Protein AF-A0A7V7G1F5-F1 (afdb_monomer)

Secondary structure (DSSP, 8-state):
-HHHHHHHHHHHHHHHHHHHHHHHHHHHHHHHHTS-TT----SSHHHHHHHHHHHHHHHHT-HHHHHHHHH-HHHHHHHHHHHHHHHHHHHHHHHHH--S--SS--TTHHHHHHHHHHHHHHHHHHHTHHHHHHT-SS-PPPPEEEEEEETTEEEEEEEESSHHHHHHHHHHHHHTT-EE---EE--------------

Structure (mmCIF, N/CA/C/O backbone):
data_AF-A0A7V7G1F5-F1
#
_entry.id   AF-A0A7V7G1F5-F1
#
loop_
_atom_site.group_PDB
_atom_site.id
_atom_site.type_symbol
_atom_site.label_atom_id
_atom_site.label_alt_id
_atom_site.label_comp_id
_atom_site.label_asym_id
_atom_site.label_entity_id
_atom_site.label_seq_id
_atom_site.pdbx_PDB_ins_code
_atom_site.Cartn_x
_atom_site.Cartn_y
_atom_site.Cartn_z
_atom_site.occupancy
_atom_site.B_iso_or_equiv
_atom_site.auth_seq_id
_atom_site.auth_comp_id
_atom_site.auth_asym_id
_atom_site.auth_atom_id
_atom_site.pdbx_PDB_model_num
ATOM 1 N N . MET A 1 1 ? 7.233 -83.841 -20.878 1.00 45.25 1 MET A N 1
ATOM 2 C CA . MET A 1 1 ? 7.851 -82.884 -21.829 1.00 45.25 1 MET A CA 1
ATOM 3 C C . MET A 1 1 ? 8.323 -81.583 -21.164 1.00 45.25 1 MET A C 1
ATOM 5 O O . MET A 1 1 ? 9.404 -81.124 -21.497 1.00 45.25 1 MET A O 1
ATOM 9 N N . ILE A 1 2 ? 7.609 -81.038 -20.169 1.00 51.75 2 ILE A N 1
ATOM 10 C CA . ILE A 1 2 ? 7.969 -79.776 -19.477 1.00 51.75 2 ILE A CA 1
ATOM 11 C C . ILE A 1 2 ? 9.276 -79.867 -18.654 1.00 51.75 2 ILE A C 1
ATOM 13 O O . ILE A 1 2 ? 10.082 -78.940 -18.662 1.00 51.75 2 ILE A O 1
ATOM 17 N N . ALA A 1 3 ? 9.556 -81.007 -18.013 1.00 48.28 3 ALA A N 1
ATOM 18 C CA . ALA A 1 3 ? 10.754 -81.174 -17.178 1.00 48.28 3 ALA A CA 1
ATOM 19 C C . ALA A 1 3 ? 12.087 -81.180 -17.963 1.00 48.28 3 ALA A C 1
ATOM 21 O O . ALA A 1 3 ? 13.138 -80.869 -17.404 1.00 48.28 3 ALA A O 1
ATOM 22 N N . LEU A 1 4 ? 12.058 -81.506 -19.262 1.00 47.66 4 LEU A N 1
ATOM 23 C CA . LEU A 1 4 ? 13.257 -81.511 -20.109 1.00 47.66 4 LEU A CA 1
ATOM 24 C C . LEU A 1 4 ? 13.629 -80.101 -20.595 1.00 47.66 4 LEU A C 1
ATOM 26 O O . LEU A 1 4 ? 14.815 -79.804 -20.719 1.00 47.66 4 LEU A O 1
ATOM 30 N N . MET A 1 5 ? 12.650 -79.206 -20.788 1.00 49.88 5 MET A N 1
ATOM 31 C CA . MET A 1 5 ? 12.925 -77.820 -21.195 1.00 49.88 5 MET A CA 1
ATOM 32 C C . MET A 1 5 ? 13.540 -76.983 -20.065 1.00 49.88 5 MET A C 1
ATOM 34 O O . MET A 1 5 ? 14.428 -76.173 -20.324 1.00 49.88 5 MET A O 1
ATOM 38 N N . TRP A 1 6 ? 13.165 -77.232 -18.805 1.00 46.44 6 TRP A N 1
ATOM 39 C CA . TRP A 1 6 ? 13.747 -76.519 -17.658 1.00 46.44 6 TRP A CA 1
ATOM 40 C C . TRP A 1 6 ? 15.242 -76.832 -17.477 1.00 46.44 6 TRP A C 1
ATOM 42 O O . TRP A 1 6 ? 16.044 -75.950 -17.175 1.00 46.44 6 TRP A O 1
ATOM 52 N N . LYS A 1 7 ? 15.642 -78.085 -17.727 1.00 51.06 7 LYS A N 1
ATOM 53 C CA . LYS A 1 7 ? 17.035 -78.536 -17.578 1.00 51.06 7 LYS A CA 1
ATOM 54 C C . LYS A 1 7 ? 17.950 -78.041 -18.706 1.00 51.06 7 LYS A C 1
ATOM 56 O O . LYS A 1 7 ? 19.151 -77.903 -18.495 1.00 51.06 7 LYS A O 1
ATOM 61 N N . ALA A 1 8 ? 17.394 -77.755 -19.885 1.00 55.16 8 ALA A N 1
ATOM 62 C CA . ALA A 1 8 ? 18.126 -77.147 -20.996 1.00 55.16 8 ALA A CA 1
ATOM 63 C C . ALA A 1 8 ? 18.287 -75.624 -20.817 1.00 55.16 8 ALA A C 1
ATOM 65 O O . ALA A 1 8 ? 19.370 -75.093 -21.059 1.00 55.16 8 ALA A O 1
ATOM 66 N N . GLY A 1 9 ? 17.250 -74.936 -20.320 1.00 51.28 9 GLY A N 1
ATOM 67 C CA . GLY A 1 9 ? 17.294 -73.494 -20.045 1.00 51.28 9 GLY A CA 1
ATOM 68 C C . GLY A 1 9 ? 18.277 -73.108 -18.935 1.00 51.28 9 GLY A C 1
ATOM 69 O O . GLY A 1 9 ? 19.008 -72.128 -19.075 1.00 51.28 9 GLY A O 1
ATOM 70 N N . SER A 1 10 ? 18.375 -73.909 -17.866 1.00 53.62 10 SER A N 1
ATOM 71 C CA . SER A 1 10 ? 19.326 -73.649 -16.773 1.00 53.62 10 SER A CA 1
ATOM 72 C C . SER A 1 10 ? 20.785 -73.882 -17.175 1.00 53.62 10 SER A C 1
ATOM 74 O O . SER A 1 10 ? 21.666 -73.150 -16.729 1.00 53.62 10 SER A O 1
ATOM 76 N N . LYS A 1 11 ? 21.048 -74.850 -18.064 1.00 54.56 11 LYS A N 1
ATOM 77 C CA . LYS A 1 11 ? 22.396 -75.102 -18.596 1.00 54.56 11 LYS A CA 1
ATOM 78 C C . LYS A 1 11 ? 22.865 -73.974 -19.525 1.00 54.56 11 LYS A C 1
ATOM 80 O O . LYS A 1 11 ? 24.029 -73.598 -19.482 1.00 54.56 11 LYS A O 1
ATOM 85 N N . PHE A 1 12 ? 21.952 -73.382 -20.299 1.00 53.66 12 PHE A N 1
ATOM 86 C CA . PHE A 1 12 ? 22.257 -72.260 -21.196 1.00 53.66 12 PHE A CA 1
ATOM 87 C C . PHE A 1 12 ? 22.551 -70.951 -20.439 1.00 53.66 12 PHE A C 1
ATOM 89 O O . PHE A 1 12 ? 23.479 -70.225 -20.795 1.00 53.66 12 PHE A O 1
ATOM 96 N N . LEU A 1 13 ? 21.807 -70.675 -19.361 1.00 53.06 13 LEU A N 1
ATOM 97 C CA . LEU A 1 13 ? 22.053 -69.534 -18.466 1.00 53.06 13 LEU A CA 1
ATOM 98 C C . LEU A 1 13 ? 23.335 -69.694 -17.632 1.00 53.06 13 LEU A C 1
ATOM 100 O O . LEU A 1 13 ? 23.970 -68.692 -17.321 1.00 53.06 13 LEU A O 1
ATOM 104 N N . GLY A 1 14 ? 23.741 -70.927 -17.311 1.00 54.16 14 GLY A N 1
ATOM 105 C CA . GLY A 1 14 ? 25.010 -71.207 -16.632 1.00 54.16 14 GLY A CA 1
ATOM 106 C C . GLY A 1 14 ? 26.239 -70.944 -17.510 1.00 54.16 14 GLY A C 1
ATOM 107 O O . GLY A 1 14 ? 27.162 -70.269 -17.066 1.00 54.16 14 GLY A O 1
ATOM 108 N N . ASP A 1 15 ? 26.228 -71.412 -18.765 1.00 58.06 15 ASP A N 1
ATOM 109 C CA . ASP A 1 15 ? 27.390 -71.290 -19.666 1.00 58.06 15 ASP A CA 1
ATOM 110 C C . ASP A 1 15 ? 27.503 -69.916 -20.351 1.00 58.06 15 ASP A C 1
ATOM 112 O O . ASP A 1 15 ? 28.608 -69.464 -20.647 1.00 58.06 15 ASP A O 1
ATOM 116 N N . LYS A 1 16 ? 26.380 -69.234 -20.630 1.00 54.97 16 LYS A N 1
ATOM 117 C CA . LYS A 1 16 ? 26.365 -67.949 -21.368 1.00 54.97 16 LYS A CA 1
ATOM 118 C C . LYS A 1 16 ? 25.866 -66.753 -20.555 1.00 54.97 16 LYS A C 1
ATOM 120 O O . LYS A 1 16 ? 25.855 -65.631 -21.065 1.00 54.97 16 LYS A O 1
ATOM 125 N N . GLY A 1 17 ? 25.489 -66.966 -19.294 1.00 57.16 17 GLY A N 1
ATOM 126 C CA . GLY A 1 17 ? 25.025 -65.922 -18.374 1.00 57.16 17 GLY A CA 1
ATOM 127 C C . GLY A 1 17 ? 25.981 -64.732 -18.235 1.00 57.16 17 GLY A C 1
ATOM 128 O O . GLY A 1 17 ? 25.521 -63.596 -18.372 1.00 57.16 17 GLY A O 1
ATOM 129 N N . PRO A 1 18 ? 27.303 -64.943 -18.065 1.00 62.25 18 PRO A N 1
ATOM 130 C CA . PRO A 1 18 ? 28.257 -63.839 -17.971 1.00 62.25 18 PRO A CA 1
ATOM 131 C C . PRO A 1 18 ? 28.289 -62.982 -19.242 1.00 62.25 18 PRO A C 1
ATOM 133 O O . PRO A 1 18 ? 28.324 -61.758 -19.166 1.00 62.25 18 PRO A O 1
ATOM 136 N N . SER A 1 19 ? 28.206 -63.603 -20.422 1.00 63.88 19 SER A N 1
ATOM 137 C CA . SER A 1 19 ? 28.229 -62.903 -21.712 1.00 63.88 19 SER A CA 1
ATOM 138 C C . SER A 1 19 ? 26.990 -62.028 -21.917 1.00 63.88 19 SER A C 1
ATOM 140 O O . SER A 1 19 ? 27.100 -60.906 -22.403 1.00 63.88 19 SER A O 1
ATOM 142 N N . ILE A 1 20 ? 25.815 -62.525 -21.516 1.00 63.03 20 ILE A N 1
ATOM 143 C CA . ILE A 1 20 ? 24.542 -61.795 -21.610 1.00 63.03 20 ILE A CA 1
ATOM 144 C C . ILE A 1 20 ? 24.526 -60.616 -20.627 1.00 63.03 20 ILE A C 1
ATOM 146 O O . ILE A 1 20 ? 24.099 -59.520 -20.990 1.00 63.03 20 ILE A O 1
ATOM 150 N N . ALA A 1 21 ? 25.048 -60.809 -19.412 1.00 63.62 21 ALA A N 1
ATOM 151 C CA . ALA A 1 21 ? 25.172 -59.742 -18.423 1.00 63.62 21 ALA A CA 1
ATOM 152 C C . ALA A 1 21 ? 26.118 -58.627 -18.898 1.00 63.62 21 ALA A C 1
ATOM 154 O O . ALA A 1 21 ? 25.774 -57.452 -18.787 1.00 63.62 21 ALA A O 1
ATOM 155 N N . ILE A 1 22 ? 27.265 -58.981 -19.493 1.00 66.12 22 ILE A N 1
ATOM 156 C CA . ILE A 1 22 ? 28.222 -58.010 -20.048 1.00 66.12 22 ILE A CA 1
ATOM 157 C C . ILE A 1 22 ? 27.593 -57.219 -21.201 1.00 66.12 22 ILE A C 1
ATOM 159 O O . ILE A 1 22 ? 27.732 -56.000 -21.244 1.00 66.12 22 ILE A O 1
ATOM 163 N N . MET A 1 23 ? 26.862 -57.878 -22.107 1.00 62.09 23 MET A N 1
ATOM 164 C CA . MET A 1 23 ? 26.191 -57.188 -23.214 1.00 62.09 23 MET A CA 1
ATOM 165 C C . MET A 1 23 ? 25.144 -56.188 -22.702 1.00 62.09 23 MET A C 1
ATOM 167 O O . MET A 1 23 ? 25.131 -55.041 -23.141 1.00 62.09 23 MET A O 1
ATOM 171 N N . MET A 1 24 ? 24.317 -56.589 -21.730 1.00 61.81 24 MET A N 1
ATOM 172 C CA . MET A 1 24 ? 23.317 -55.710 -21.107 1.00 61.81 24 MET A CA 1
ATOM 173 C C . MET A 1 24 ? 23.965 -54.515 -20.402 1.00 61.81 24 MET A C 1
ATOM 175 O O . MET A 1 24 ? 23.478 -53.394 -20.530 1.00 61.81 24 MET A O 1
ATOM 179 N N . PHE A 1 25 ? 25.087 -54.730 -19.709 1.00 61.62 25 PHE A N 1
ATOM 180 C CA . PHE A 1 25 ? 25.821 -53.654 -19.046 1.00 61.62 25 PHE A CA 1
ATOM 181 C C . PHE A 1 25 ? 26.405 -52.661 -20.057 1.00 61.62 25 PHE A C 1
ATOM 183 O O . PHE A 1 25 ? 26.259 -51.455 -19.876 1.00 61.62 25 PHE A O 1
ATOM 190 N N . LEU A 1 26 ? 26.990 -53.153 -21.156 1.00 65.19 26 LEU A N 1
ATOM 191 C CA . LEU A 1 26 ? 27.557 -52.307 -22.210 1.00 65.19 26 LEU A CA 1
ATOM 192 C C . LEU A 1 26 ? 26.492 -51.450 -22.907 1.00 65.19 26 LEU A C 1
ATOM 194 O O . LEU A 1 26 ? 26.726 -50.258 -23.109 1.00 65.19 26 LEU A O 1
ATOM 198 N N . PHE A 1 27 ? 25.310 -52.009 -23.192 1.00 61.91 27 PHE A N 1
ATOM 199 C CA . PHE A 1 27 ? 24.171 -51.254 -23.734 1.00 61.91 27 PHE A CA 1
ATOM 200 C C . PHE A 1 27 ? 23.667 -50.175 -22.766 1.00 61.91 27 PHE A C 1
ATOM 202 O O . PHE A 1 27 ? 23.336 -49.064 -23.185 1.00 61.91 27 PHE A O 1
ATOM 209 N N . PHE A 1 28 ? 23.644 -50.468 -21.463 1.00 60.62 28 PHE A N 1
ATOM 210 C CA . PHE A 1 28 ? 23.256 -49.485 -20.452 1.00 60.62 28 PHE A CA 1
ATOM 211 C C . PHE A 1 28 ? 24.286 -48.354 -20.347 1.00 60.62 28 PHE A C 1
ATOM 213 O O . PHE A 1 28 ? 23.925 -47.179 -20.335 1.00 60.62 28 PHE A O 1
ATOM 220 N N . THR A 1 29 ? 25.582 -48.684 -20.359 1.00 60.81 29 THR A N 1
ATOM 221 C CA . THR A 1 29 ? 26.651 -47.677 -20.328 1.00 60.81 29 THR A CA 1
ATOM 222 C C . THR A 1 29 ? 26.733 -46.859 -21.615 1.00 60.81 29 THR A C 1
ATOM 224 O O . THR A 1 29 ? 27.014 -45.665 -21.545 1.00 60.81 29 THR A O 1
ATOM 227 N N . SER A 1 30 ? 26.416 -47.438 -22.782 1.00 60.25 30 SER A N 1
ATOM 228 C CA . SER A 1 30 ? 26.334 -46.671 -24.030 1.00 60.25 30 SER A CA 1
ATOM 229 C C . SER A 1 30 ? 25.144 -45.713 -24.030 1.00 60.25 30 SER A C 1
ATOM 231 O O . SER A 1 30 ? 25.264 -44.617 -24.561 1.00 60.25 30 SER A O 1
ATOM 233 N N . GLY A 1 31 ? 24.022 -46.083 -23.400 1.00 59.22 31 GLY A N 1
ATOM 234 C CA . GLY A 1 31 ? 22.858 -45.204 -23.241 1.00 59.22 31 GLY A CA 1
ATOM 235 C C . GLY A 1 31 ? 23.113 -44.006 -22.321 1.00 59.22 31 GLY A C 1
ATOM 236 O O . GLY A 1 31 ? 22.571 -42.932 -22.556 1.00 59.22 31 GLY A O 1
ATOM 237 N N . ILE A 1 32 ? 23.979 -44.162 -21.314 1.00 61.25 32 ILE A N 1
ATOM 238 C CA . ILE A 1 32 ? 24.401 -43.062 -20.431 1.00 61.25 32 ILE A CA 1
ATOM 239 C C . ILE A 1 32 ? 25.428 -42.158 -21.135 1.00 61.25 32 ILE A C 1
ATOM 241 O O . ILE A 1 32 ? 25.364 -40.942 -20.996 1.00 61.25 32 ILE A O 1
ATOM 245 N N . LEU A 1 33 ? 26.334 -42.725 -21.941 1.00 56.50 33 LEU A N 1
ATOM 246 C CA . LEU A 1 33 ? 27.330 -41.959 -22.710 1.00 56.50 33 LEU A CA 1
ATOM 247 C C . LEU A 1 33 ? 26.742 -41.218 -23.924 1.00 56.50 33 LEU A C 1
ATOM 249 O O . LEU A 1 33 ? 27.291 -40.198 -24.328 1.00 56.50 33 LEU A O 1
ATOM 253 N N . PHE A 1 34 ? 25.635 -41.710 -24.489 1.00 52.88 34 PHE A N 1
ATOM 254 C CA . PHE A 1 34 ? 24.859 -41.043 -25.545 1.00 52.88 34 PHE A CA 1
ATOM 255 C C . PHE A 1 34 ? 23.610 -40.323 -25.016 1.00 52.88 34 PHE A C 1
ATOM 257 O O . PHE A 1 34 ? 22.737 -39.940 -25.800 1.00 52.88 34 PHE A O 1
ATOM 264 N N . TRP A 1 35 ? 23.515 -40.089 -23.701 1.00 47.00 35 TRP A N 1
ATOM 265 C CA . TRP A 1 35 ? 22.578 -39.091 -23.198 1.00 47.00 35 TRP A CA 1
ATOM 266 C C . TRP A 1 35 ? 23.006 -37.738 -23.775 1.00 47.00 35 TRP A C 1
ATOM 268 O O . TRP A 1 35 ? 24.196 -37.416 -23.710 1.00 47.00 35 TRP A O 1
ATOM 278 N N . PRO A 1 36 ? 22.107 -36.939 -24.374 1.00 53.53 36 PRO A N 1
ATOM 279 C CA . PRO A 1 36 ? 22.493 -35.676 -24.974 1.00 53.53 36 PRO A CA 1
ATOM 280 C C . PRO A 1 36 ? 22.849 -34.696 -23.854 1.00 53.53 36 PRO A C 1
ATOM 282 O O . PRO A 1 36 ? 22.027 -33.906 -23.395 1.00 53.53 36 PRO A O 1
ATOM 285 N N . HIS A 1 37 ? 24.099 -34.726 -23.409 1.00 52.06 37 HIS A N 1
ATOM 286 C CA . HIS A 1 37 ? 24.736 -33.631 -22.697 1.00 52.06 37 HIS A CA 1
ATOM 287 C C . HIS A 1 37 ? 24.967 -32.500 -23.706 1.00 52.06 37 HIS A C 1
ATOM 289 O O . HIS A 1 37 ? 26.087 -32.279 -24.153 1.00 52.06 37 HIS A O 1
ATOM 295 N N . GLY A 1 38 ? 23.896 -31.846 -24.165 1.00 47.78 38 GLY A N 1
ATOM 296 C CA . GLY A 1 38 ? 24.058 -30.851 -25.226 1.00 47.78 38 GLY A CA 1
ATOM 297 C C . GLY A 1 38 ? 22.820 -30.318 -25.935 1.00 47.78 38 GLY A C 1
ATOM 298 O O . GLY A 1 38 ? 22.981 -29.739 -27.001 1.00 47.78 38 GLY A O 1
ATOM 299 N N . LEU A 1 39 ? 21.608 -30.447 -25.390 1.00 44.50 39 LEU A N 1
ATOM 300 C CA . LEU A 1 39 ? 20.557 -29.477 -25.718 1.00 44.50 39 LEU A CA 1
ATOM 301 C C . LEU A 1 39 ? 20.578 -28.419 -24.623 1.00 44.50 39 LEU A C 1
ATOM 303 O O . LEU A 1 39 ? 20.019 -28.592 -23.544 1.00 44.50 39 LEU A O 1
ATOM 307 N N . SER A 1 40 ? 21.308 -27.341 -24.892 1.00 43.88 40 SER A N 1
ATOM 308 C CA . SER A 1 40 ? 21.311 -26.123 -24.095 1.00 43.88 40 SER A CA 1
ATOM 309 C C . SER A 1 40 ? 19.906 -25.515 -24.092 1.00 43.88 40 SER A C 1
ATOM 311 O O . SER A 1 40 ? 19.576 -24.676 -24.929 1.00 43.88 40 SER A O 1
ATOM 313 N N . VAL A 1 41 ? 19.069 -25.928 -23.143 1.00 45.53 41 VAL A N 1
ATOM 314 C CA . VAL A 1 41 ? 17.802 -25.262 -22.815 1.00 45.53 41 VAL A CA 1
ATOM 315 C C . VAL A 1 41 ? 18.124 -24.003 -22.000 1.00 45.53 41 VAL A C 1
ATOM 317 O O . VAL A 1 41 ? 17.785 -23.898 -20.831 1.00 45.53 41 VAL A O 1
ATOM 320 N N . ASN A 1 42 ? 18.850 -23.054 -22.594 1.00 44.09 42 ASN A N 1
ATOM 321 C CA . ASN A 1 42 ? 19.336 -21.853 -21.901 1.00 44.09 42 ASN A CA 1
ATOM 322 C C . ASN A 1 42 ? 18.617 -20.562 -22.326 1.00 44.09 42 ASN A C 1
ATOM 324 O O . ASN A 1 42 ? 19.162 -19.483 -22.129 1.00 44.09 42 ASN A O 1
ATOM 328 N N . MET A 1 43 ? 17.403 -20.634 -22.889 1.00 44.72 43 MET A N 1
ATOM 329 C CA . MET A 1 43 ? 16.621 -19.416 -23.184 1.00 44.72 43 MET A CA 1
ATOM 330 C C . MET A 1 43 ? 15.138 -19.445 -22.774 1.00 44.72 43 MET A C 1
ATOM 332 O O . MET A 1 43 ? 14.514 -18.395 -22.793 1.00 44.72 43 MET A O 1
ATOM 336 N N . ALA A 1 44 ? 14.567 -20.578 -22.341 1.00 50.41 44 ALA A N 1
ATOM 337 C CA . ALA A 1 44 ? 13.138 -20.648 -21.976 1.00 50.41 44 ALA A CA 1
ATOM 338 C C . ALA A 1 44 ? 12.861 -20.666 -20.457 1.00 50.41 44 ALA A C 1
ATOM 340 O O . ALA A 1 44 ? 11.806 -20.224 -20.016 1.00 50.41 44 ALA A O 1
ATOM 341 N N . VAL A 1 45 ? 13.817 -21.127 -19.639 1.00 49.62 45 VAL A N 1
ATOM 342 C CA . VAL A 1 45 ? 13.590 -21.380 -18.201 1.00 49.62 45 VAL A CA 1
ATOM 343 C C . VAL A 1 45 ? 13.400 -20.088 -17.389 1.00 49.62 45 VAL A C 1
ATOM 345 O O . VAL A 1 45 ? 12.659 -20.083 -16.412 1.00 49.62 45 VAL A O 1
ATOM 348 N N . GLY A 1 46 ? 14.006 -18.971 -17.807 1.00 52.12 46 GLY A N 1
ATOM 349 C CA . GLY A 1 46 ? 13.805 -17.670 -17.152 1.00 52.12 46 GLY A CA 1
ATOM 350 C C . GLY A 1 46 ? 12.492 -16.989 -17.548 1.00 52.12 46 GLY A C 1
ATOM 351 O O . GLY A 1 46 ? 11.772 -16.478 -16.695 1.00 52.12 46 GLY A O 1
ATOM 352 N N . GLN A 1 47 ? 12.144 -17.041 -18.836 1.00 56.34 47 GLN A N 1
ATOM 353 C CA . GLN A 1 47 ? 10.997 -16.320 -19.386 1.00 56.34 47 GLN A CA 1
ATOM 354 C C . GLN A 1 47 ? 9.658 -16.948 -18.967 1.00 56.34 47 GLN A C 1
ATOM 356 O O . GLN A 1 47 ? 8.704 -16.230 -18.671 1.00 56.34 47 GLN A O 1
ATOM 361 N N . GLU A 1 48 ? 9.594 -18.280 -18.852 1.00 60.94 48 GLU A N 1
ATOM 362 C CA . GLU A 1 48 ? 8.424 -18.964 -18.284 1.00 60.94 48 GLU A CA 1
ATOM 363 C C . GLU A 1 48 ? 8.237 -18.625 -16.799 1.00 60.94 48 GLU A C 1
ATOM 365 O O . GLU A 1 48 ? 7.120 -18.374 -16.350 1.00 60.94 48 GLU A O 1
ATOM 370 N N . GLN A 1 49 ? 9.325 -18.558 -16.028 1.00 68.44 49 GLN A N 1
ATOM 371 C CA . GLN A 1 49 ? 9.258 -18.278 -14.596 1.00 68.44 49 GLN A CA 1
ATOM 372 C C . GLN A 1 49 ? 8.850 -16.825 -14.300 1.00 68.44 49 GLN A C 1
ATOM 374 O O . GLN A 1 49 ? 8.090 -16.580 -13.358 1.00 68.44 49 GLN A O 1
ATOM 379 N N . GLU A 1 50 ? 9.292 -15.868 -15.117 1.00 68.06 50 GLU A N 1
ATOM 380 C CA . GLU A 1 50 ? 8.850 -14.471 -15.045 1.00 68.06 50 GLU A CA 1
ATOM 381 C C . GLU A 1 50 ? 7.379 -14.305 -15.443 1.00 68.06 50 GLU A C 1
ATOM 383 O O . GLU A 1 50 ? 6.640 -13.620 -14.733 1.00 68.06 50 GLU A O 1
ATOM 388 N N . ALA A 1 51 ? 6.917 -14.990 -16.495 1.00 72.50 51 ALA A N 1
ATOM 389 C CA . ALA A 1 51 ? 5.509 -14.974 -16.901 1.00 72.50 51 ALA A CA 1
ATOM 390 C C . ALA A 1 51 ? 4.590 -15.569 -15.818 1.00 72.50 51 ALA A C 1
ATOM 392 O O . ALA A 1 51 ? 3.562 -14.983 -15.478 1.00 72.50 51 ALA A O 1
ATOM 393 N N . ILE A 1 52 ? 4.992 -16.688 -15.203 1.00 80.25 52 ILE A N 1
ATOM 394 C CA . ILE A 1 52 ? 4.262 -17.298 -14.079 1.00 80.25 52 ILE A CA 1
ATOM 395 C C . ILE A 1 52 ? 4.215 -16.344 -12.877 1.00 80.25 52 ILE A C 1
ATOM 397 O O . ILE A 1 52 ? 3.184 -16.229 -12.207 1.00 80.25 52 ILE A O 1
ATOM 401 N N . ARG A 1 53 ? 5.320 -15.647 -12.584 1.00 79.44 53 ARG A N 1
ATOM 402 C CA . ARG A 1 53 ? 5.383 -14.678 -11.482 1.00 79.44 53 ARG A CA 1
ATOM 403 C C . ARG A 1 53 ? 4.490 -13.466 -11.741 1.00 79.44 53 ARG A C 1
ATOM 405 O O . ARG A 1 53 ? 3.778 -13.055 -10.825 1.00 79.44 53 ARG A O 1
ATOM 412 N N . TYR A 1 54 ? 4.500 -12.941 -12.963 1.00 82.94 54 TYR A N 1
ATOM 413 C CA . TYR A 1 54 ? 3.637 -11.841 -13.384 1.00 82.94 54 TYR A CA 1
ATOM 414 C C . TYR A 1 54 ? 2.160 -12.209 -13.234 1.00 82.94 54 TYR A C 1
ATOM 416 O O . TYR A 1 54 ? 1.432 -11.516 -12.529 1.00 82.94 54 TYR A O 1
ATOM 424 N N . GLU A 1 55 ? 1.734 -13.347 -13.790 1.00 85.38 55 GLU A N 1
ATOM 425 C CA . GLU A 1 55 ? 0.338 -13.796 -13.702 1.00 85.38 55 GLU A CA 1
ATOM 426 C C . GLU A 1 55 ? -0.111 -14.024 -12.254 1.00 85.38 55 GLU A C 1
ATOM 428 O O . GLU A 1 55 ? -1.223 -13.666 -11.865 1.00 85.38 55 GLU A O 1
ATOM 433 N N . LYS A 1 56 ? 0.777 -14.543 -11.399 1.00 88.88 56 LYS A N 1
ATOM 434 C CA . LYS A 1 56 ? 0.484 -14.691 -9.969 1.00 88.88 56 LYS A CA 1
ATOM 435 C C . LYS A 1 56 ? 0.241 -13.344 -9.283 1.00 88.88 56 LYS A C 1
ATOM 437 O O . LYS A 1 56 ? -0.669 -13.248 -8.457 1.00 88.88 56 LYS A O 1
ATOM 442 N N . ILE A 1 57 ? 1.060 -12.333 -9.571 1.00 85.88 57 ILE A N 1
ATOM 443 C CA . ILE A 1 57 ? 0.929 -10.990 -8.984 1.00 85.88 57 ILE A CA 1
ATOM 444 C C . ILE A 1 57 ? -0.320 -10.305 -9.529 1.00 85.88 57 ILE A C 1
ATOM 446 O O . ILE A 1 57 ? -1.114 -9.803 -8.736 1.00 85.88 57 ILE A O 1
ATOM 450 N N . ARG A 1 58 ? -0.547 -10.395 -10.842 1.00 88.25 58 ARG A N 1
ATOM 451 C CA . ARG A 1 58 ? -1.744 -9.894 -11.520 1.00 88.25 58 ARG A CA 1
ATOM 452 C C . ARG A 1 58 ? -3.022 -10.427 -10.885 1.00 88.25 58 ARG A C 1
ATOM 454 O O . ARG A 1 58 ? -3.915 -9.658 -10.549 1.00 88.25 58 ARG A O 1
ATOM 461 N N . ALA A 1 59 ? -3.086 -11.738 -10.662 1.00 86.81 59 ALA A N 1
ATOM 462 C CA . ALA A 1 59 ? -4.233 -12.375 -10.024 1.00 86.81 59 ALA A CA 1
ATOM 463 C C . ALA A 1 59 ? -4.360 -12.049 -8.524 1.00 86.81 59 ALA A C 1
ATOM 465 O O . ALA A 1 59 ? -5.461 -12.100 -7.979 1.00 86.81 59 ALA A O 1
ATOM 466 N N . SER A 1 60 ? -3.251 -11.755 -7.837 1.00 86.06 60 SER A N 1
ATOM 467 C CA . SER A 1 60 ? -3.246 -11.527 -6.384 1.00 86.06 60 SER A CA 1
ATOM 468 C C . SER A 1 60 ? -3.515 -10.079 -5.980 1.00 86.06 60 SER A C 1
ATOM 470 O O . SER A 1 60 ? -4.042 -9.869 -4.888 1.00 86.06 60 SER A O 1
ATOM 472 N N . TYR A 1 61 ? -3.122 -9.109 -6.810 1.00 89.19 61 TYR A N 1
ATOM 473 C CA . TYR A 1 61 ? -3.157 -7.684 -6.479 1.00 89.19 61 TYR A CA 1
ATOM 474 C C . TYR A 1 61 ? -3.846 -6.860 -7.574 1.00 89.19 61 TYR A C 1
ATOM 476 O O . TYR A 1 61 ? -4.961 -6.389 -7.348 1.00 89.19 61 TYR A O 1
ATOM 484 N N . SER A 1 62 ? -3.198 -6.696 -8.731 1.00 90.38 62 SER A N 1
ATOM 485 C CA . SER A 1 62 ? -3.687 -5.941 -9.895 1.00 90.38 62 SER A CA 1
ATOM 486 C C . SER A 1 62 ? -2.737 -6.130 -11.088 1.00 90.38 62 SER A C 1
ATOM 488 O O . SER A 1 62 ? -1.586 -6.547 -10.928 1.00 90.38 62 SER A O 1
ATOM 490 N N . GLU A 1 63 ? -3.215 -5.811 -12.293 1.00 91.38 63 GLU A N 1
ATOM 491 C CA . GLU A 1 63 ? -2.386 -5.771 -13.507 1.00 91.38 63 GLU A CA 1
ATOM 492 C C . GLU A 1 63 ? -1.285 -4.710 -13.409 1.00 91.38 63 GLU A C 1
ATOM 494 O O . GLU A 1 63 ? -0.133 -4.987 -13.747 1.00 91.38 63 GLU A O 1
ATOM 499 N N . ASP A 1 64 ? -1.604 -3.552 -12.836 1.00 91.38 64 ASP A N 1
ATOM 500 C CA . ASP A 1 64 ? -0.673 -2.435 -12.704 1.00 91.38 64 ASP A CA 1
ATOM 501 C C . ASP A 1 64 ? 0.420 -2.699 -11.657 1.00 91.38 64 ASP A C 1
ATOM 503 O O . ASP A 1 64 ? 1.589 -2.385 -11.882 1.00 91.38 64 ASP A O 1
ATOM 507 N N . ALA A 1 65 ? 0.110 -3.392 -10.554 1.00 89.25 65 ALA A N 1
ATOM 508 C CA . ALA A 1 65 ? 1.131 -3.862 -9.616 1.00 89.25 65 ALA A CA 1
ATOM 509 C C . ALA A 1 65 ? 2.065 -4.901 -10.261 1.00 89.25 65 ALA A C 1
ATOM 511 O O . ALA A 1 65 ? 3.260 -4.954 -9.955 1.00 89.25 65 ALA A O 1
ATOM 512 N N . ALA A 1 66 ? 1.541 -5.727 -11.172 1.00 89.75 66 ALA A N 1
ATOM 513 C CA . ALA A 1 66 ? 2.353 -6.664 -11.938 1.00 89.75 66 ALA A CA 1
ATOM 514 C C . ALA A 1 66 ? 3.246 -5.933 -12.958 1.00 89.75 66 ALA A C 1
ATOM 516 O O . ALA A 1 66 ? 4.409 -6.305 -13.123 1.00 89.75 66 ALA A O 1
ATOM 517 N N . ALA A 1 67 ? 2.746 -4.862 -13.583 1.00 89.19 67 ALA A N 1
ATOM 518 C CA . ALA A 1 67 ? 3.544 -3.975 -14.429 1.00 89.19 67 ALA A CA 1
ATOM 519 C C . ALA A 1 67 ? 4.648 -3.273 -13.620 1.00 89.19 67 ALA A C 1
ATOM 521 O O . ALA A 1 67 ? 5.812 -3.299 -14.018 1.00 89.19 67 ALA A O 1
ATOM 522 N N . LEU A 1 68 ? 4.331 -2.759 -12.426 1.00 89.62 68 LEU A N 1
ATOM 523 C CA . LEU A 1 68 ? 5.315 -2.179 -11.511 1.00 89.62 68 LEU A CA 1
ATOM 524 C C . LEU A 1 68 ? 6.417 -3.180 -11.150 1.00 89.62 68 LEU A C 1
ATOM 526 O O . LEU A 1 68 ? 7.585 -2.806 -11.122 1.00 89.62 68 LEU A O 1
ATOM 530 N N . MET A 1 69 ? 6.084 -4.453 -10.920 1.00 90.44 69 MET A N 1
ATOM 531 C CA . MET A 1 69 ? 7.085 -5.492 -10.657 1.00 90.44 69 MET A CA 1
ATOM 532 C C . MET A 1 69 ? 8.075 -5.663 -11.820 1.00 90.44 69 MET A C 1
ATOM 534 O O . MET A 1 69 ? 9.255 -5.919 -11.575 1.00 90.44 69 MET A O 1
ATOM 538 N N . GLN A 1 70 ? 7.615 -5.518 -13.066 1.00 86.44 70 GLN A N 1
ATOM 539 C CA . GLN A 1 70 ? 8.475 -5.586 -14.251 1.00 86.44 70 GLN A CA 1
ATOM 540 C C . GLN A 1 70 ? 9.322 -4.320 -14.420 1.00 86.44 70 GLN A C 1
ATOM 542 O O . GLN A 1 70 ? 10.512 -4.418 -14.710 1.00 86.44 70 GLN A O 1
ATOM 547 N N . THR A 1 71 ? 8.733 -3.138 -14.220 1.00 86.06 71 THR A N 1
ATOM 548 C CA . THR A 1 71 ? 9.423 -1.851 -14.396 1.00 86.06 71 THR A CA 1
ATOM 549 C C . THR A 1 71 ? 10.406 -1.558 -13.262 1.00 86.06 71 THR A C 1
ATOM 551 O O . THR A 1 71 ? 11.516 -1.091 -13.504 1.00 86.06 71 THR A O 1
ATOM 554 N N . ASN A 1 72 ? 10.006 -1.816 -12.016 1.00 86.44 72 ASN A N 1
ATOM 555 C CA . ASN A 1 72 ? 10.791 -1.572 -10.812 1.00 86.44 72 ASN A CA 1
ATOM 556 C C . ASN A 1 72 ? 10.427 -2.585 -9.709 1.00 86.44 72 ASN A C 1
ATOM 558 O O . ASN A 1 72 ? 9.647 -2.312 -8.791 1.00 86.44 72 ASN A O 1
ATOM 562 N N . GLY A 1 73 ? 11.031 -3.774 -9.790 1.00 86.12 73 GLY A N 1
ATOM 563 C CA . GLY A 1 73 ? 10.796 -4.864 -8.838 1.00 86.12 73 GLY A CA 1
ATOM 564 C C . GLY A 1 73 ? 11.165 -4.534 -7.386 1.00 86.12 73 GLY A C 1
ATOM 565 O O . GLY A 1 73 ? 10.585 -5.112 -6.463 1.00 86.12 73 GLY A O 1
ATOM 566 N N . GLU A 1 74 ? 12.090 -3.597 -7.164 1.00 87.50 74 GLU A N 1
ATOM 567 C CA . GLU A 1 74 ? 12.424 -3.117 -5.822 1.00 87.50 74 GLU A CA 1
ATOM 568 C C . GLU A 1 74 ? 11.280 -2.283 -5.243 1.00 87.50 74 GLU A C 1
ATOM 570 O O . GLU A 1 74 ? 10.804 -2.587 -4.149 1.00 87.50 74 GLU A O 1
ATOM 575 N N . LEU A 1 75 ? 10.781 -1.295 -5.994 1.00 89.56 75 LEU A N 1
ATOM 576 C CA . LEU A 1 75 ? 9.649 -0.476 -5.560 1.00 89.56 75 LEU A CA 1
ATOM 577 C C . LEU A 1 75 ? 8.396 -1.327 -5.339 1.00 89.56 75 LEU A C 1
ATOM 579 O O . LEU A 1 75 ? 7.703 -1.143 -4.338 1.00 89.56 75 LEU A O 1
ATOM 583 N N . PHE A 1 76 ? 8.144 -2.308 -6.211 1.00 92.12 76 PHE A N 1
ATOM 584 C CA . PHE A 1 76 ? 7.085 -3.297 -6.004 1.00 92.12 76 PHE A CA 1
ATOM 585 C C . PHE A 1 76 ? 7.250 -4.038 -4.671 1.00 92.12 76 PHE A C 1
ATOM 587 O O . PHE A 1 76 ? 6.302 -4.130 -3.896 1.00 92.12 76 PHE A O 1
ATOM 594 N N . THR A 1 77 ? 8.455 -4.541 -4.385 1.00 90.75 77 THR A N 1
ATOM 595 C CA . THR A 1 77 ? 8.727 -5.293 -3.150 1.00 90.75 77 THR A CA 1
ATOM 596 C C . THR A 1 77 ? 8.497 -4.428 -1.914 1.00 90.75 77 THR A C 1
ATOM 598 O O . THR A 1 77 ? 7.871 -4.890 -0.963 1.00 90.75 77 THR A O 1
ATOM 601 N N . LYS A 1 78 ? 8.942 -3.165 -1.938 1.00 90.56 78 LYS A N 1
ATOM 602 C CA . LYS A 1 78 ? 8.695 -2.207 -0.851 1.00 90.56 78 LYS A CA 1
ATOM 603 C C . LYS A 1 78 ? 7.186 -1.938 -0.688 1.00 90.56 78 LYS A C 1
ATOM 605 O O . LYS A 1 78 ? 6.682 -1.950 0.430 1.00 90.56 78 LYS A O 1
ATOM 610 N N . SER A 1 79 ? 6.451 -1.820 -1.798 1.00 94.25 79 SER A N 1
ATOM 611 C CA . SER A 1 79 ? 4.998 -1.560 -1.825 1.00 94.25 79 SER A CA 1
ATOM 612 C C . SER A 1 79 ? 4.133 -2.726 -1.327 1.00 94.25 79 SER A C 1
ATOM 614 O O . SER A 1 79 ? 2.928 -2.553 -1.121 1.00 94.25 79 SER A O 1
ATOM 616 N N . LEU A 1 80 ? 4.710 -3.913 -1.091 1.00 94.94 80 LEU A N 1
ATOM 617 C CA . LEU A 1 80 ? 3.974 -5.059 -0.545 1.00 94.94 80 LEU A CA 1
ATOM 618 C C . LEU A 1 80 ? 3.347 -4.755 0.817 1.00 94.94 80 LEU A C 1
ATOM 620 O O . LEU A 1 80 ? 2.278 -5.283 1.105 1.00 94.94 80 LEU A O 1
ATOM 624 N N . SER A 1 81 ? 3.937 -3.863 1.619 1.00 94.19 81 SER A N 1
ATOM 625 C CA . SER A 1 81 ? 3.345 -3.459 2.901 1.00 94.19 81 SER A CA 1
ATOM 626 C C . SER A 1 81 ? 1.930 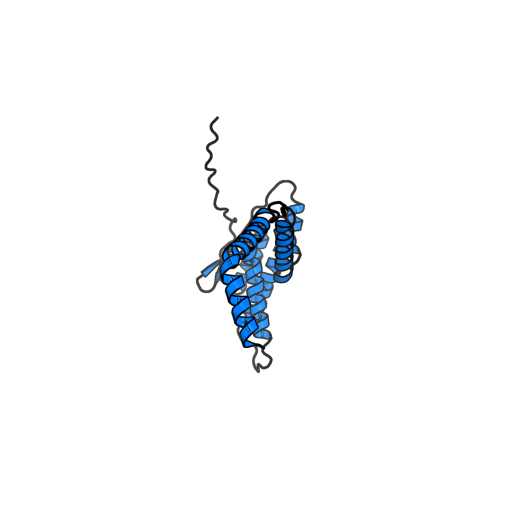-2.880 2.735 1.00 94.19 81 SER A C 1
ATOM 628 O O . SER A 1 81 ? 1.045 -3.160 3.544 1.00 94.19 81 SER A O 1
ATOM 630 N N . ILE A 1 82 ? 1.677 -2.143 1.650 1.00 96.69 82 ILE A N 1
ATOM 631 C CA . ILE A 1 82 ? 0.368 -1.574 1.312 1.00 96.69 82 ILE A CA 1
ATOM 632 C C . ILE A 1 82 ? -0.536 -2.661 0.721 1.00 96.69 82 ILE A C 1
ATOM 634 O O . ILE A 1 82 ? -1.670 -2.862 1.170 1.00 96.69 82 ILE A O 1
ATOM 638 N N . LEU A 1 83 ? -0.023 -3.389 -0.273 1.00 96.56 83 LEU A N 1
ATOM 639 C CA . LEU A 1 83 ? -0.786 -4.377 -1.038 1.00 96.56 83 LEU A CA 1
ATOM 640 C C . LEU A 1 83 ? -1.247 -5.568 -0.178 1.00 96.56 83 LEU A C 1
ATOM 642 O O . LEU A 1 83 ? -2.386 -6.031 -0.305 1.00 96.56 83 LEU A O 1
ATOM 646 N N . ASP A 1 84 ? -0.400 -6.043 0.735 1.00 95.19 84 ASP A N 1
ATOM 647 C CA . ASP A 1 84 ? -0.728 -7.133 1.655 1.00 95.19 84 ASP A CA 1
ATOM 648 C C . ASP A 1 84 ? -1.738 -6.703 2.717 1.00 95.19 84 ASP A C 1
ATOM 650 O O . ASP A 1 84 ? -2.637 -7.479 3.049 1.00 95.19 84 ASP A O 1
ATOM 654 N N . ASN A 1 85 ? -1.667 -5.458 3.200 1.00 95.06 85 ASN A N 1
ATOM 655 C CA . ASN A 1 85 ? -2.672 -4.924 4.118 1.00 95.06 85 ASN A CA 1
ATOM 656 C C . ASN A 1 85 ? -4.043 -4.790 3.4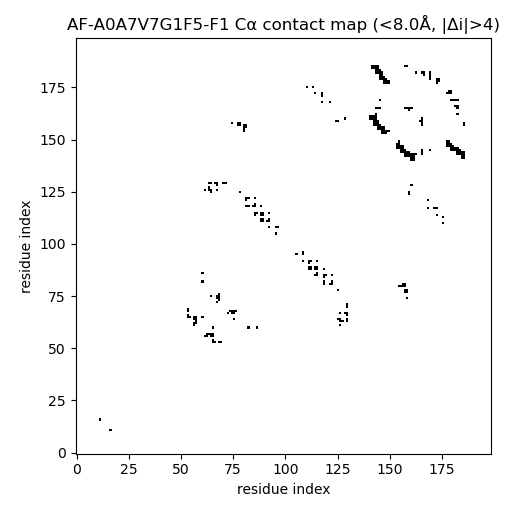39 1.00 95.06 85 ASN A C 1
ATOM 658 O O . ASN A 1 85 ? -5.040 -5.235 4.014 1.00 95.06 85 ASN A O 1
ATOM 662 N N . LYS A 1 86 ? -4.112 -4.287 2.194 1.00 96.00 86 LYS A N 1
ATOM 663 C CA . LYS A 1 86 ? -5.355 -4.304 1.393 1.00 96.00 86 LYS A CA 1
ATOM 664 C C . LYS A 1 86 ? -5.927 -5.712 1.331 1.00 96.00 86 LYS A C 1
ATOM 666 O O . LYS A 1 86 ? -7.083 -5.936 1.690 1.00 96.00 86 LYS A O 1
ATOM 671 N N . LYS A 1 87 ? -5.106 -6.673 0.903 1.00 94.62 87 LYS A N 1
ATOM 672 C CA . LYS A 1 87 ? -5.517 -8.071 0.770 1.00 94.62 87 LYS A CA 1
ATOM 673 C C . LYS A 1 87 ? -6.037 -8.624 2.095 1.00 94.62 87 LYS A C 1
ATOM 675 O O . LYS A 1 87 ? -7.116 -9.208 2.122 1.00 94.62 87 LYS A O 1
ATOM 680 N N . TYR A 1 88 ? -5.312 -8.410 3.189 1.00 93.50 88 TYR A N 1
ATOM 681 C CA . TYR A 1 88 ? -5.701 -8.870 4.517 1.00 93.50 88 TYR A CA 1
ATOM 682 C C . TYR A 1 88 ? -7.049 -8.289 4.958 1.00 93.50 88 TYR A C 1
ATOM 684 O O . TYR A 1 88 ? -7.977 -9.049 5.244 1.00 93.50 88 TYR A O 1
ATOM 692 N N . TYR A 1 89 ? -7.197 -6.962 4.984 1.00 93.31 89 TYR A N 1
ATOM 693 C CA . TYR A 1 89 ? -8.413 -6.332 5.502 1.00 93.31 89 TYR A CA 1
ATOM 694 C C . TYR A 1 89 ? -9.632 -6.605 4.622 1.00 93.31 89 TYR A C 1
ATOM 696 O O . TYR A 1 89 ? -10.717 -6.847 5.152 1.00 93.31 89 TYR A O 1
ATOM 704 N N . CYS A 1 90 ? -9.466 -6.646 3.299 1.00 93.81 90 CYS A N 1
ATOM 705 C CA . CYS A 1 90 ? -10.565 -6.951 2.388 1.00 93.81 90 CYS A CA 1
ATOM 706 C C . CYS A 1 90 ? -10.979 -8.431 2.435 1.00 93.81 90 CYS A C 1
ATOM 708 O O . CYS A 1 90 ? -12.174 -8.728 2.391 1.00 93.81 90 CYS A O 1
ATOM 710 N N . LEU A 1 91 ? -10.038 -9.367 2.620 1.00 92.50 91 LEU A N 1
ATOM 711 C CA . LEU A 1 91 ? -10.376 -10.773 2.880 1.00 92.50 91 LEU A CA 1
ATOM 712 C C . LEU A 1 91 ? -11.113 -10.931 4.212 1.00 92.50 91 LEU A C 1
ATOM 714 O O . LEU A 1 91 ? -12.124 -11.628 4.278 1.00 92.50 91 LEU A O 1
ATOM 718 N N . MET A 1 92 ? -10.654 -10.258 5.271 1.00 90.38 92 MET A N 1
ATOM 719 C CA . MET A 1 92 ? -11.334 -10.273 6.569 1.00 90.38 92 MET A CA 1
ATOM 720 C C . MET A 1 92 ? -12.753 -9.708 6.474 1.00 90.38 92 MET A C 1
ATOM 722 O O . MET A 1 92 ? -13.683 -10.296 7.028 1.00 90.38 92 MET A O 1
ATOM 726 N N . LEU A 1 93 ? -12.940 -8.621 5.724 1.00 89.62 93 LEU A N 1
ATOM 727 C CA . LEU A 1 93 ? -14.257 -8.068 5.427 1.00 89.62 93 LEU A CA 1
ATOM 728 C C . LEU A 1 93 ? -15.154 -9.094 4.722 1.00 89.62 93 LEU A C 1
ATOM 730 O O . LEU A 1 93 ? -16.279 -9.330 5.163 1.00 89.62 93 LEU A O 1
ATOM 734 N N . GLN A 1 94 ? -14.653 -9.741 3.667 1.00 88.50 94 GLN A N 1
ATOM 735 C CA . GLN A 1 94 ? -15.404 -10.755 2.929 1.00 88.50 94 GLN A CA 1
ATOM 736 C C . GLN A 1 94 ? -15.780 -11.942 3.823 1.00 88.50 94 GLN A C 1
ATOM 738 O O . GLN A 1 94 ? -16.925 -12.391 3.799 1.00 88.50 94 GLN A O 1
ATOM 743 N N . HIS A 1 95 ? -14.849 -12.434 4.642 1.00 86.38 95 HIS A N 1
ATOM 744 C CA . HIS A 1 95 ? -15.105 -13.535 5.569 1.00 86.38 95 HIS A CA 1
ATOM 745 C C . HIS A 1 95 ? -16.169 -13.186 6.613 1.00 86.38 95 HIS A C 1
ATOM 747 O O . HIS A 1 95 ? -17.041 -14.009 6.891 1.00 86.38 95 HIS A O 1
ATOM 753 N N . LEU A 1 96 ? -16.138 -11.969 7.161 1.00 82.81 96 LEU A N 1
ATOM 754 C CA . LEU A 1 96 ? -17.134 -11.505 8.127 1.00 82.81 96 LEU A CA 1
ATOM 755 C C . LEU A 1 96 ? -18.496 -11.208 7.472 1.00 82.81 96 LEU A C 1
ATOM 757 O O . LEU A 1 96 ? -19.527 -11.360 8.127 1.00 82.81 96 LEU A O 1
ATOM 761 N N . GLY A 1 97 ? -18.514 -10.814 6.195 1.00 71.12 97 GLY A N 1
ATOM 762 C CA . GLY A 1 97 ? -19.731 -10.550 5.419 1.00 71.12 97 GLY A CA 1
ATOM 763 C C . GLY A 1 97 ? -20.399 -11.801 4.830 1.00 71.12 97 GLY A C 1
ATOM 764 O O . GLY A 1 97 ? -21.610 -11.810 4.629 1.00 71.12 97 GLY A O 1
ATOM 765 N N . ALA A 1 98 ? -19.647 -12.878 4.585 1.00 63.47 98 ALA A N 1
ATOM 766 C CA . ALA A 1 98 ? -20.138 -14.112 3.956 1.00 63.47 98 ALA A CA 1
ATOM 767 C C . ALA A 1 98 ? -20.886 -15.069 4.909 1.00 63.47 98 ALA A C 1
ATOM 769 O O . ALA A 1 98 ? -21.329 -16.145 4.491 1.00 63.47 98 ALA A O 1
ATOM 770 N N . GLY A 1 99 ? -21.049 -14.705 6.185 1.00 59.41 99 GLY A N 1
ATOM 771 C CA . GLY A 1 99 ? -21.838 -15.470 7.147 1.00 59.41 99 GLY A CA 1
ATOM 772 C C . GLY A 1 99 ? -23.314 -15.515 6.744 1.00 59.41 99 GLY A C 1
ATOM 773 O O . GLY A 1 99 ? -24.068 -14.597 7.045 1.00 59.41 99 GLY A O 1
ATOM 774 N N . LYS A 1 100 ? -23.744 -16.605 6.091 1.00 48.62 100 LYS A N 1
ATOM 775 C CA . LYS A 1 100 ? -25.115 -16.820 5.575 1.00 48.62 100 LYS A CA 1
ATOM 776 C C . LYS A 1 100 ? -26.240 -16.781 6.622 1.00 48.62 100 LYS A C 1
ATOM 778 O O . LYS A 1 100 ? -27.402 -16.894 6.249 1.00 48.62 100 LYS A O 1
ATOM 783 N N . VAL A 1 101 ? -25.941 -16.630 7.908 1.00 54.19 101 VAL A N 1
ATOM 784 C CA . VAL A 1 101 ? -26.934 -16.550 8.981 1.00 54.19 101 VAL A CA 1
ATOM 785 C C . VAL A 1 101 ? -26.354 -15.681 10.092 1.00 54.19 101 VAL A C 1
ATOM 787 O O . VAL A 1 101 ? -25.563 -16.162 10.896 1.00 54.19 101 VAL A O 1
ATOM 790 N N . ALA A 1 102 ? -26.715 -14.403 10.165 1.00 47.03 102 ALA A N 1
ATOM 791 C CA . ALA A 1 102 ? -26.428 -13.619 11.360 1.00 47.03 102 ALA A CA 1
ATOM 792 C C . ALA A 1 102 ? -27.542 -12.607 11.606 1.00 47.03 102 ALA A C 1
ATOM 794 O O . ALA A 1 102 ? -27.650 -11.577 10.951 1.00 47.03 102 ALA A O 1
ATOM 795 N N . VAL A 1 103 ? -28.335 -12.911 12.626 1.00 53.62 103 VAL A N 1
ATOM 796 C CA . VAL A 1 103 ? -29.361 -12.072 13.262 1.00 53.62 103 VAL A CA 1
ATOM 797 C C . VAL A 1 103 ? -28.765 -10.767 13.852 1.00 53.62 103 VAL A C 1
ATOM 799 O O . VAL A 1 103 ? -29.478 -9.940 14.407 1.00 53.62 103 VAL A O 1
ATOM 802 N N . SER A 1 104 ? -27.461 -10.524 13.682 1.00 59.16 104 SER A N 1
ATOM 803 C CA . SER A 1 104 ? -26.757 -9.308 14.091 1.00 59.16 104 SER A CA 1
ATOM 804 C C . SER A 1 104 ? -25.471 -9.129 13.276 1.00 59.16 104 SER A C 1
ATOM 806 O O . SER A 1 104 ? -24.631 -10.031 13.246 1.00 59.16 104 SER A O 1
ATOM 808 N N . ARG A 1 105 ? -25.290 -7.960 12.645 1.00 63.59 105 ARG A N 1
ATOM 809 C CA . ARG A 1 105 ? -24.040 -7.562 11.970 1.00 63.59 105 ARG A CA 1
ATOM 810 C C . ARG A 1 105 ? -22.880 -7.623 12.982 1.00 63.59 105 ARG A C 1
ATOM 812 O O . ARG A 1 105 ? -23.019 -7.031 14.054 1.00 63.59 105 ARG A O 1
ATOM 819 N N . PRO A 1 106 ? -21.755 -8.308 12.694 1.00 75.00 106 PRO A N 1
ATOM 820 C CA . PRO A 1 106 ? -20.625 -8.356 13.618 1.00 75.00 106 PRO A CA 1
ATOM 821 C C . PRO A 1 106 ? -20.144 -6.942 13.956 1.00 75.00 106 PRO A C 1
ATOM 823 O O . PRO A 1 106 ? -19.923 -6.139 13.051 1.00 75.00 106 PRO A O 1
ATOM 826 N N . ALA A 1 107 ? -19.931 -6.643 15.241 1.00 78.00 107 ALA A N 1
ATOM 827 C CA . ALA A 1 107 ? -19.509 -5.311 15.693 1.00 78.00 107 ALA A CA 1
ATOM 828 C C . ALA A 1 107 ? -18.174 -4.850 15.071 1.00 78.00 107 ALA A C 1
ATOM 830 O O . ALA A 1 107 ? -17.930 -3.657 14.932 1.00 78.00 107 ALA A O 1
ATOM 831 N N . ALA A 1 108 ? -17.322 -5.794 14.658 1.00 79.81 108 ALA A N 1
ATOM 832 C CA . ALA A 1 108 ? -16.049 -5.507 14.003 1.00 79.81 108 ALA A CA 1
ATOM 833 C C . ALA A 1 108 ? -16.174 -5.176 12.503 1.00 79.81 108 ALA A C 1
ATOM 835 O O . ALA A 1 108 ? -15.231 -4.641 11.926 1.00 79.81 108 ALA A O 1
ATOM 836 N N . LEU A 1 109 ? -17.302 -5.489 11.857 1.00 85.19 109 LEU A N 1
ATOM 837 C CA . LEU A 1 109 ? -17.444 -5.390 10.401 1.00 85.19 109 LEU A CA 1
ATOM 838 C C . LEU A 1 109 ? -17.263 -3.953 9.864 1.00 85.19 109 LEU A C 1
ATOM 840 O O . LEU A 1 109 ? -16.473 -3.798 8.937 1.00 85.19 109 LEU A O 1
ATOM 844 N N . PRO A 1 110 ? -17.853 -2.896 10.464 1.00 89.06 110 PRO A N 1
ATOM 845 C CA . PRO A 1 110 ? -17.630 -1.520 10.003 1.00 89.06 110 PRO A CA 1
ATOM 846 C C . PRO A 1 110 ? -16.160 -1.087 10.064 1.00 89.06 110 PRO A C 1
ATOM 848 O O . PRO A 1 110 ? -15.694 -0.340 9.211 1.00 89.06 110 PRO A O 1
ATOM 851 N N . ARG A 1 111 ? -15.395 -1.584 11.047 1.00 90.19 111 ARG A N 1
ATOM 852 C CA . ARG A 1 111 ? -13.958 -1.292 11.138 1.00 90.19 111 ARG A CA 1
ATOM 853 C C . ARG A 1 111 ? -13.194 -1.909 9.966 1.00 90.19 111 ARG A C 1
ATOM 855 O O . ARG A 1 111 ? -12.363 -1.234 9.371 1.00 90.19 111 ARG A O 1
ATOM 862 N N . TYR A 1 112 ? -13.485 -3.164 9.618 1.00 91.25 112 TYR A N 1
ATOM 863 C CA . TYR A 1 112 ? -12.857 -3.829 8.469 1.00 91.25 112 TYR A CA 1
ATOM 864 C C . TYR A 1 112 ? -13.290 -3.233 7.123 1.00 91.25 112 TYR A C 1
ATOM 866 O O . TYR A 1 112 ? -12.479 -3.216 6.203 1.00 91.25 112 TYR A O 1
ATOM 874 N N . GLU A 1 113 ? -14.512 -2.702 7.011 1.00 93.31 113 GLU A N 1
ATOM 875 C CA . GLU A 1 113 ? -14.940 -1.915 5.843 1.00 93.31 113 GLU A CA 1
ATOM 876 C C . GLU A 1 113 ? -14.058 -0.682 5.656 1.00 93.31 113 GLU A C 1
ATOM 878 O O . GLU A 1 113 ? -13.476 -0.502 4.587 1.00 93.31 113 GLU A O 1
ATOM 883 N N . SER A 1 114 ? -13.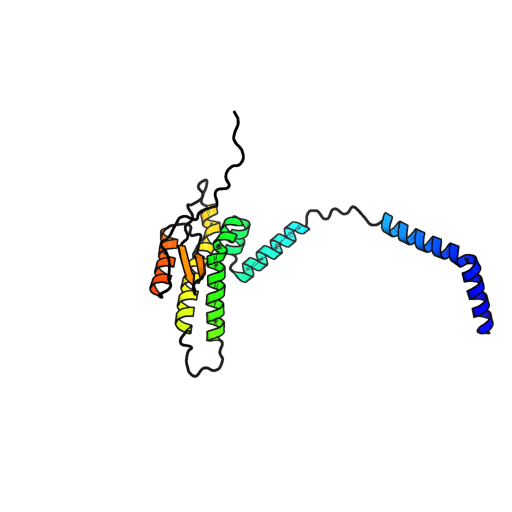890 0.123 6.708 1.00 94.50 114 SER A N 1
ATOM 884 C CA . SER A 1 114 ? -13.070 1.334 6.637 1.00 94.50 114 SER A CA 1
ATOM 885 C C . SER A 1 114 ? -11.595 1.025 6.371 1.00 94.50 114 SER A C 1
ATOM 887 O O . SER A 1 114 ? -10.977 1.688 5.541 1.00 94.50 114 SER A O 1
ATOM 889 N N . LEU A 1 115 ? -11.030 0.000 7.020 1.00 95.00 115 LEU A N 1
ATOM 890 C CA . LEU A 1 115 ? -9.636 -0.406 6.804 1.00 95.00 115 LEU A CA 1
ATOM 891 C C . LEU A 1 115 ? -9.411 -0.953 5.387 1.00 95.00 115 LEU A C 1
ATOM 893 O O . LEU A 1 115 ? -8.458 -0.544 4.728 1.00 95.00 115 LEU A O 1
ATOM 897 N N . CYS A 1 116 ? -10.298 -1.819 4.884 1.00 96.00 116 CYS A N 1
ATOM 898 C CA . CYS A 1 116 ? -10.236 -2.284 3.494 1.00 96.00 116 CYS A CA 1
ATOM 899 C C . CYS A 1 116 ? -10.330 -1.106 2.514 1.00 96.00 116 CYS A C 1
ATOM 901 O O . CYS A 1 116 ? -9.566 -1.064 1.553 1.00 96.00 116 CYS A O 1
ATOM 903 N N . GLY A 1 117 ? -11.203 -0.127 2.774 1.00 97.00 117 GLY A N 1
ATOM 904 C CA . GLY A 1 117 ? -11.321 1.084 1.959 1.00 97.00 117 GLY A CA 1
ATOM 905 C C . GLY A 1 117 ? -10.031 1.905 1.919 1.00 97.00 117 GLY A C 1
ATOM 906 O O . GLY A 1 117 ? -9.524 2.187 0.840 1.00 97.00 117 GLY A O 1
ATOM 907 N N . ILE A 1 118 ? -9.444 2.217 3.079 1.00 97.44 118 ILE A N 1
ATOM 908 C CA . ILE A 1 118 ? -8.195 2.997 3.156 1.00 97.44 118 ILE A CA 1
ATOM 909 C C . ILE A 1 118 ? -7.055 2.308 2.402 1.00 97.44 118 ILE A C 1
ATOM 911 O O . ILE A 1 118 ? -6.372 2.943 1.602 1.00 97.44 118 ILE A O 1
ATOM 915 N N . PHE A 1 119 ? -6.857 1.006 2.617 1.00 96.94 119 PHE A N 1
ATOM 916 C CA . PHE A 1 119 ? -5.793 0.280 1.924 1.00 96.94 119 PHE A CA 1
ATOM 917 C C . PHE A 1 119 ? -6.115 -0.000 0.449 1.00 96.94 119 PHE A C 1
ATOM 919 O O . PHE A 1 119 ? -5.198 -0.209 -0.342 1.00 96.94 119 PHE A O 1
ATOM 926 N N . THR A 1 120 ? -7.388 0.026 0.048 1.00 97.31 120 THR A N 1
ATOM 927 C CA . THR A 1 120 ? -7.767 0.009 -1.372 1.00 97.31 120 THR A CA 1
ATOM 928 C C . THR A 1 120 ? -7.323 1.289 -2.062 1.00 97.31 120 THR A C 1
ATOM 930 O O . THR A 1 120 ? -6.710 1.201 -3.123 1.00 97.31 120 THR A O 1
ATOM 933 N N . ASP A 1 121 ? -7.546 2.443 -1.437 1.00 97.38 121 ASP A N 1
ATOM 934 C CA . ASP A 1 121 ? -7.112 3.731 -1.981 1.00 97.38 121 ASP A CA 1
ATOM 935 C C . ASP A 1 121 ? -5.582 3.832 -2.016 1.00 97.38 121 ASP A C 1
ATOM 937 O O . ASP A 1 121 ? -5.012 4.225 -3.031 1.00 97.38 121 ASP A O 1
ATOM 941 N N . ALA A 1 122 ? -4.897 3.381 -0.960 1.00 97.31 122 ALA A N 1
ATOM 942 C CA . ALA A 1 122 ? -3.436 3.324 -0.942 1.00 97.31 122 ALA A CA 1
ATOM 943 C C . ALA A 1 122 ? -2.876 2.399 -2.042 1.00 97.31 122 ALA A C 1
ATOM 945 O O . ALA A 1 122 ? -1.903 2.740 -2.706 1.00 97.31 122 ALA A O 1
ATOM 946 N N . ALA A 1 123 ? -3.494 1.239 -2.286 1.00 97.00 123 ALA A N 1
ATOM 947 C CA . ALA A 1 123 ? -3.081 0.363 -3.382 1.00 97.00 123 ALA A CA 1
ATOM 948 C C . ALA A 1 123 ? -3.366 0.971 -4.760 1.00 97.00 123 ALA A C 1
ATOM 950 O O . ALA A 1 123 ? -2.569 0.781 -5.670 1.00 97.00 123 ALA A O 1
ATOM 951 N N . ALA A 1 124 ? -4.457 1.727 -4.910 1.00 96.25 124 ALA A N 1
ATOM 952 C CA . ALA A 1 124 ? -4.733 2.451 -6.146 1.00 96.25 124 ALA A CA 1
ATOM 953 C C . ALA A 1 124 ? -3.650 3.505 -6.431 1.00 96.25 124 ALA A C 1
ATOM 955 O O . ALA A 1 124 ? -3.321 3.739 -7.588 1.00 96.25 124 ALA A O 1
ATOM 956 N N . MET A 1 125 ? -3.036 4.096 -5.396 1.00 95.62 125 MET A N 1
ATOM 957 C CA . MET A 1 125 ? -1.840 4.924 -5.583 1.00 95.62 125 MET A CA 1
ATOM 958 C C . MET A 1 125 ? -0.683 4.088 -6.146 1.00 95.62 125 MET A C 1
ATOM 960 O O . MET A 1 125 ? -0.093 4.503 -7.141 1.00 95.62 125 MET A O 1
ATOM 964 N N . VAL A 1 126 ? -0.402 2.904 -5.579 1.00 95.00 126 VAL A N 1
ATOM 965 C CA . VAL A 1 126 ? 0.649 1.978 -6.060 1.00 95.00 126 VAL A CA 1
ATOM 966 C C . VAL A 1 126 ? 0.432 1.567 -7.518 1.00 95.00 126 VAL A C 1
ATOM 968 O O . VAL A 1 126 ? 1.392 1.520 -8.288 1.00 95.00 126 VAL A O 1
ATOM 971 N N . ASP A 1 127 ? -0.817 1.338 -7.921 1.00 93.50 127 ASP A N 1
ATOM 972 C CA . ASP A 1 127 ? -1.181 1.005 -9.302 1.00 93.50 127 ASP A CA 1
ATOM 973 C C . ASP A 1 127 ? -0.754 2.117 -10.290 1.00 93.50 127 ASP A C 1
ATOM 975 O O . ASP A 1 127 ? -0.407 1.843 -11.432 1.00 93.50 127 ASP A O 1
ATOM 979 N N . THR A 1 128 ? -0.636 3.375 -9.847 1.00 92.69 128 THR A N 1
ATOM 980 C CA . THR A 1 128 ? -0.138 4.474 -10.702 1.00 92.69 128 THR A CA 1
ATOM 981 C C . THR A 1 128 ? 1.388 4.567 -10.798 1.00 92.69 128 THR A C 1
ATOM 983 O O . THR A 1 128 ? 1.910 5.380 -11.566 1.00 92.69 128 THR A O 1
ATOM 986 N N . TYR A 1 129 ? 2.145 3.799 -10.007 1.00 91.81 129 TYR A N 1
ATOM 987 C CA . TYR A 1 129 ? 3.589 4.024 -9.864 1.00 91.81 129 TYR A CA 1
ATOM 988 C C . TYR A 1 129 ? 4.364 3.679 -11.131 1.00 91.81 129 TYR A C 1
ATOM 990 O O . TYR A 1 129 ? 5.280 4.419 -11.480 1.00 91.81 129 TYR A O 1
ATOM 998 N N . ALA A 1 130 ? 4.002 2.607 -11.840 1.00 87.88 130 ALA A N 1
ATOM 999 C CA . ALA A 1 130 ? 4.676 2.231 -13.085 1.00 87.88 130 ALA A CA 1
ATOM 1000 C C . ALA A 1 130 ? 4.606 3.368 -14.123 1.00 87.88 130 ALA A C 1
ATOM 1002 O O . ALA A 1 130 ? 5.632 3.783 -14.671 1.00 87.88 130 ALA A O 1
ATOM 1003 N N . ASP A 1 131 ? 3.417 3.947 -14.300 1.00 88.56 131 ASP A N 1
ATOM 1004 C CA . ASP A 1 131 ? 3.181 5.061 -15.217 1.00 88.56 131 ASP A CA 1
ATOM 1005 C C . ASP A 1 131 ? 3.927 6.324 -14.780 1.00 88.56 131 ASP A C 1
ATOM 1007 O O . ASP A 1 131 ? 4.618 6.959 -15.582 1.00 88.56 131 ASP A O 1
ATOM 1011 N N . ARG A 1 132 ? 3.854 6.676 -13.493 1.00 86.81 132 ARG A N 1
ATOM 1012 C CA . ARG A 1 132 ? 4.510 7.875 -12.947 1.00 86.81 132 ARG A CA 1
ATOM 1013 C C . ARG A 1 132 ? 6.032 7.789 -13.010 1.00 86.81 132 ARG A C 1
ATOM 1015 O O . ARG A 1 132 ? 6.679 8.792 -13.300 1.00 86.81 132 ARG A O 1
ATOM 1022 N N . LEU A 1 133 ? 6.596 6.597 -12.814 1.00 81.00 133 LEU A N 1
ATOM 1023 C CA . LEU A 1 133 ? 8.024 6.340 -12.996 1.00 81.00 133 LEU A CA 1
ATOM 1024 C C . LEU A 1 133 ? 8.443 6.473 -14.463 1.00 81.00 133 LEU A C 1
ATOM 1026 O O . LEU A 1 133 ? 9.494 7.047 -14.738 1.00 81.00 133 LEU A O 1
ATOM 1030 N N . SER A 1 134 ? 7.626 5.993 -15.406 1.00 77.75 134 SER A N 1
ATOM 1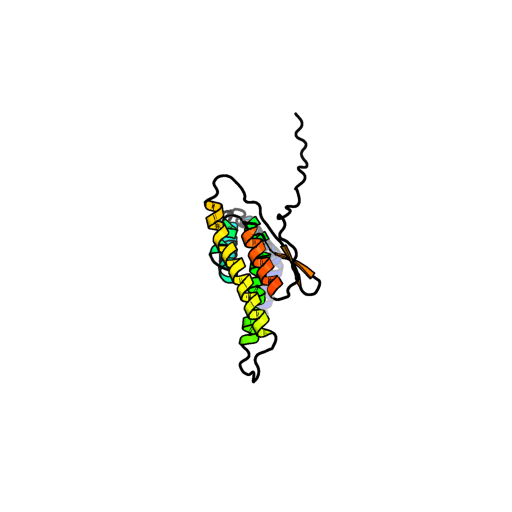031 C CA . SER A 1 134 ? 7.921 6.112 -16.842 1.00 77.75 134 SER A CA 1
ATOM 1032 C C . SER A 1 134 ? 7.979 7.571 -17.321 1.00 77.75 134 SER A C 1
ATOM 1034 O O . SER A 1 134 ? 8.733 7.900 -18.238 1.00 77.75 134 SER A O 1
ATOM 1036 N N . GLY A 1 135 ? 7.236 8.465 -16.657 1.00 69.75 135 GLY A N 1
ATOM 1037 C CA . GLY A 1 135 ? 7.245 9.906 -16.913 1.00 69.75 135 GLY A CA 1
ATOM 1038 C C . GLY A 1 135 ? 8.438 10.663 -16.314 1.00 69.75 135 GLY A C 1
ATOM 1039 O O . GLY A 1 135 ? 8.689 11.810 -16.699 1.00 69.75 135 GLY A O 1
ATOM 1040 N N . TRP A 1 136 ? 9.203 10.059 -15.397 1.00 70.75 136 TRP A N 1
ATOM 1041 C CA . TRP A 1 136 ? 10.339 10.714 -14.747 1.00 70.75 136 TRP A CA 1
ATOM 1042 C C . TRP A 1 136 ? 11.649 10.449 -15.470 1.00 70.75 136 TRP A C 1
ATOM 1044 O O . TRP A 1 136 ? 12.346 9.460 -15.274 1.00 70.75 136 TRP A O 1
ATOM 1054 N N . ASN A 1 137 ? 12.041 11.423 -16.281 1.00 54.91 137 ASN A N 1
ATOM 1055 C CA . ASN A 1 137 ? 13.166 11.279 -17.193 1.00 54.91 137 ASN A CA 1
ATOM 1056 C C . ASN A 1 137 ? 14.565 11.388 -16.551 1.00 54.91 137 ASN A C 1
ATOM 1058 O O . ASN A 1 137 ? 15.533 11.433 -17.313 1.00 54.91 137 ASN A O 1
ATOM 1062 N N . ARG A 1 138 ? 14.709 11.493 -15.209 1.00 53.94 138 ARG A N 1
ATOM 1063 C CA . ARG A 1 138 ? 16.035 11.589 -14.537 1.00 53.94 138 ARG A CA 1
ATOM 1064 C C . ARG A 1 138 ? 16.083 11.683 -13.001 1.00 53.94 138 ARG A C 1
ATOM 1066 O O . ARG A 1 138 ? 17.191 11.714 -12.473 1.00 53.94 138 ARG A O 1
ATOM 1073 N N . PHE A 1 139 ? 14.961 11.760 -12.284 1.00 59.75 139 PHE A N 1
ATOM 1074 C CA . PHE A 1 139 ? 14.967 11.926 -10.824 1.00 59.75 139 PHE A CA 1
ATOM 1075 C C . PHE A 1 139 ? 14.159 10.802 -10.176 1.00 59.75 139 PHE A C 1
ATOM 1077 O O . PHE A 1 139 ? 12.978 10.649 -10.480 1.00 59.75 139 PHE A O 1
ATOM 1084 N N . TYR A 1 140 ? 14.805 10.003 -9.325 1.00 70.31 140 TYR A N 1
ATOM 1085 C CA . TYR A 1 140 ? 14.085 9.086 -8.448 1.00 70.31 140 TYR A CA 1
ATOM 1086 C C . TYR A 1 140 ? 13.372 9.931 -7.389 1.00 70.31 140 TYR A C 1
ATOM 1088 O O . TYR A 1 140 ? 14.017 10.798 -6.794 1.00 70.31 140 TYR A O 1
ATOM 1096 N N . PRO A 1 141 ? 12.063 9.741 -7.182 1.00 76.38 141 PRO A N 1
ATOM 1097 C CA . PRO A 1 141 ? 11.337 10.483 -6.164 1.00 76.38 141 PRO A CA 1
ATOM 1098 C C . PRO A 1 141 ? 11.880 10.136 -4.782 1.00 76.38 141 PRO A C 1
ATOM 1100 O O . PRO A 1 141 ? 12.321 9.011 -4.531 1.00 76.38 141 PRO A O 1
ATOM 1103 N N . GLU A 1 142 ? 11.781 11.092 -3.870 1.00 87.44 142 GLU A N 1
ATOM 1104 C CA . GLU A 1 142 ? 11.828 10.762 -2.457 1.00 87.44 142 GLU A CA 1
ATOM 1105 C C . GLU A 1 142 ? 10.628 9.870 -2.130 1.00 87.44 142 GLU A C 1
ATOM 1107 O O . GLU A 1 142 ? 9.492 10.161 -2.504 1.00 87.44 142 GLU A O 1
ATOM 1112 N N . LEU A 1 143 ? 10.905 8.747 -1.478 1.00 92.12 143 LEU A N 1
ATOM 1113 C CA . LEU A 1 143 ? 9.892 7.803 -1.039 1.00 92.12 143 LEU A CA 1
ATOM 1114 C C . LEU A 1 143 ? 9.573 8.078 0.425 1.00 92.12 143 LEU A C 1
ATOM 1116 O O . LEU A 1 143 ? 10.480 8.383 1.198 1.00 92.12 143 LEU A O 1
ATOM 1120 N N . TYR A 1 144 ? 8.310 7.933 0.810 1.00 94.81 144 TYR A N 1
ATOM 1121 C CA . TYR A 1 144 ? 7.857 8.194 2.175 1.00 94.81 144 TYR A CA 1
ATOM 1122 C C . TYR A 1 144 ? 7.170 6.977 2.783 1.00 94.81 144 TYR A C 1
ATOM 1124 O O . TYR A 1 144 ? 6.514 6.209 2.086 1.00 94.81 144 TYR A O 1
ATOM 1132 N N . GLU A 1 145 ? 7.280 6.810 4.092 1.00 96.31 145 GLU A N 1
ATOM 1133 C CA . GLU A 1 145 ? 6.575 5.781 4.852 1.00 96.31 145 GLU A CA 1
ATOM 1134 C C . GLU A 1 145 ? 6.140 6.300 6.221 1.00 96.31 145 GLU A C 1
ATOM 1136 O O . GLU A 1 145 ? 6.615 7.328 6.701 1.00 96.31 145 GLU A O 1
ATOM 1141 N N . PHE A 1 146 ? 5.237 5.577 6.870 1.00 95.56 146 PHE A N 1
ATOM 1142 C CA . PHE A 1 146 ? 4.894 5.790 8.273 1.00 95.56 146 PHE A CA 1
ATOM 1143 C C . PHE A 1 146 ? 4.821 4.448 8.999 1.00 95.56 146 PHE A C 1
ATOM 1145 O O . PHE A 1 146 ? 4.642 3.400 8.380 1.00 95.56 146 PHE A O 1
ATOM 1152 N N . ILE A 1 147 ? 4.917 4.470 10.324 1.00 94.94 147 ILE A N 1
ATOM 1153 C CA . ILE A 1 147 ? 4.767 3.275 11.152 1.00 94.94 147 ILE A CA 1
ATOM 1154 C C . ILE A 1 147 ? 3.310 3.177 11.608 1.00 94.94 147 ILE A C 1
ATOM 1156 O O . ILE A 1 147 ? 2.778 4.107 12.216 1.00 94.94 147 ILE A O 1
ATOM 1160 N N . HIS A 1 148 ? 2.669 2.042 11.334 1.00 93.94 148 HIS A N 1
ATOM 1161 C CA . HIS A 1 148 ? 1.370 1.633 11.866 1.00 93.94 148 HIS A CA 1
ATOM 1162 C C . HIS A 1 148 ? 1.574 0.608 12.983 1.00 93.94 148 HIS A C 1
ATOM 1164 O O . HIS A 1 148 ? 2.150 -0.460 12.781 1.00 93.94 148 HIS A O 1
ATOM 1170 N N . LEU A 1 149 ? 1.091 0.928 14.179 1.00 89.25 149 LEU A N 1
ATOM 1171 C CA . LEU A 1 149 ? 1.126 0.047 15.340 1.00 89.25 149 LEU A CA 1
ATOM 1172 C C . LEU A 1 149 ? -0.142 -0.808 15.375 1.00 89.25 149 LEU A C 1
ATOM 1174 O O . LEU A 1 149 ? -1.222 -0.343 15.746 1.00 89.25 149 LEU A O 1
ATOM 1178 N N . ASN A 1 150 ? 0.002 -2.090 15.047 1.00 79.44 150 ASN A N 1
ATOM 1179 C CA . ASN A 1 150 ? -1.089 -3.057 15.067 1.00 79.44 150 ASN A CA 1
ATOM 1180 C C . ASN A 1 150 ? -0.813 -4.143 16.111 1.00 79.44 150 ASN A C 1
ATOM 1182 O O . ASN A 1 150 ? 0.137 -4.912 15.990 1.00 79.44 150 ASN A O 1
ATOM 1186 N N . LYS A 1 151 ? -1.647 -4.216 17.159 1.00 75.25 151 LYS A N 1
ATOM 1187 C CA . LYS A 1 151 ? -1.554 -5.228 18.238 1.00 75.25 151 LYS A CA 1
ATOM 1188 C C . LYS A 1 151 ? -0.151 -5.348 18.864 1.00 75.25 151 LYS A C 1
ATOM 1190 O O . LYS A 1 151 ? 0.272 -6.438 19.237 1.00 75.25 151 LYS A O 1
ATOM 1195 N N . GLY A 1 152 ? 0.559 -4.226 18.990 1.00 75.88 152 GLY A N 1
ATOM 1196 C CA . GLY A 1 152 ? 1.905 -4.177 19.569 1.00 75.88 152 GLY A CA 1
ATOM 1197 C C . GLY A 1 152 ? 3.027 -4.594 18.614 1.00 75.88 152 GLY A C 1
ATOM 1198 O O . GLY A 1 152 ? 4.156 -4.758 19.057 1.00 75.88 152 GLY A O 1
ATOM 1199 N N . THR A 1 153 ? 2.734 -4.776 17.325 1.00 86.25 153 THR A N 1
ATOM 1200 C CA . THR A 1 153 ? 3.740 -4.930 16.269 1.00 86.25 153 THR A CA 1
ATOM 1201 C C . THR A 1 153 ? 3.801 -3.654 15.438 1.00 86.25 153 THR A C 1
ATOM 1203 O O . THR A 1 153 ? 2.768 -3.152 14.992 1.00 86.25 153 THR A O 1
ATOM 1206 N N . GLU A 1 154 ? 5.010 -3.138 15.244 1.00 91.25 154 GLU A N 1
ATOM 1207 C CA . GLU A 1 154 ? 5.289 -2.029 14.334 1.00 91.25 154 GLU A CA 1
ATOM 1208 C C . GLU A 1 154 ? 5.300 -2.536 12.892 1.00 91.25 154 GLU A C 1
ATOM 1210 O O . GLU A 1 154 ? 5.954 -3.530 12.569 1.00 91.25 154 GLU A O 1
ATOM 1215 N N . GLN A 1 155 ? 4.544 -1.869 12.026 1.00 91.94 155 GLN A N 1
ATOM 1216 C CA . GLN A 1 155 ? 4.503 -2.139 10.595 1.00 91.94 1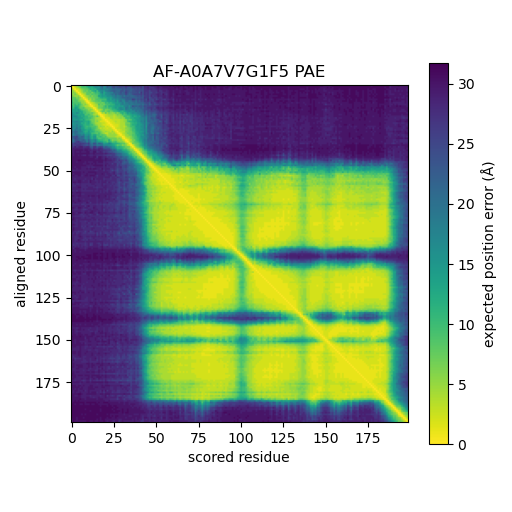55 GLN A CA 1
ATOM 1217 C C . GLN A 1 155 ? 4.862 -0.864 9.844 1.00 91.94 155 GLN A C 1
ATOM 1219 O O . GLN A 1 155 ? 4.186 0.147 9.995 1.00 91.94 155 GLN A O 1
ATOM 1224 N N . HIS A 1 156 ? 5.904 -0.913 9.021 1.00 93.12 156 HIS A N 1
ATOM 1225 C CA . HIS A 1 156 ? 6.231 0.178 8.107 1.00 93.12 156 HIS A CA 1
ATOM 1226 C C . HIS A 1 156 ? 5.284 0.107 6.907 1.00 93.12 156 HIS A C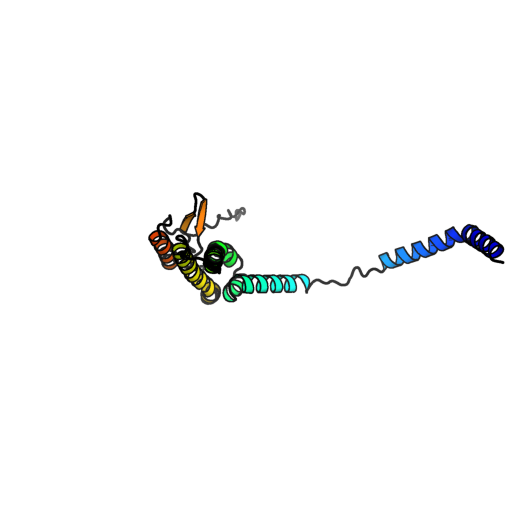 1
ATOM 1228 O O . HIS A 1 156 ? 5.218 -0.925 6.235 1.00 93.12 156 HIS A O 1
ATOM 1234 N N . ILE A 1 157 ? 4.519 1.171 6.674 1.00 95.19 157 ILE A N 1
ATOM 1235 C CA . ILE A 1 157 ? 3.548 1.283 5.587 1.00 95.19 157 ILE A CA 1
ATOM 1236 C C . ILE A 1 157 ? 4.072 2.296 4.574 1.00 95.19 157 ILE A C 1
ATOM 1238 O O . ILE A 1 157 ? 4.234 3.477 4.882 1.00 95.19 157 ILE A O 1
ATOM 1242 N N . GLY A 1 158 ? 4.322 1.819 3.360 1.00 93.75 158 GLY A N 1
ATOM 1243 C CA . GLY A 1 158 ? 4.933 2.587 2.283 1.00 93.75 158 GLY A CA 1
ATOM 1244 C C . GLY A 1 158 ? 5.479 1.680 1.174 1.00 93.75 158 GLY A C 1
ATOM 1245 O O . GLY A 1 158 ? 5.278 0.464 1.209 1.00 93.75 158 GLY A O 1
ATOM 1246 N N . PRO A 1 159 ? 6.191 2.238 0.189 1.00 93.62 159 PRO A N 1
ATOM 1247 C CA . PRO A 1 159 ? 6.519 3.646 0.054 1.00 93.62 159 PRO A CA 1
ATOM 1248 C C . PRO A 1 159 ? 5.428 4.421 -0.690 1.00 93.62 159 PRO A C 1
ATOM 1250 O O . PRO A 1 159 ? 4.806 3.898 -1.609 1.00 93.62 159 PRO A O 1
ATOM 1253 N N . PHE A 1 160 ? 5.261 5.685 -0.322 1.00 94.88 160 PHE A N 1
ATOM 1254 C CA . PHE A 1 160 ? 4.475 6.683 -1.038 1.00 94.88 160 PHE A CA 1
ATOM 1255 C C . PHE A 1 160 ? 5.396 7.571 -1.870 1.00 94.88 160 PHE A C 1
ATOM 1257 O O . PHE A 1 160 ? 6.538 7.811 -1.474 1.00 94.88 160 PHE A O 1
ATOM 1264 N N . LEU A 1 161 ? 4.919 8.064 -3.015 1.00 92.25 161 LEU A N 1
ATOM 1265 C CA . LEU A 1 161 ? 5.740 8.877 -3.919 1.00 92.25 161 LEU A CA 1
ATOM 1266 C C . LEU A 1 161 ? 5.777 10.352 -3.519 1.00 92.25 161 LEU A C 1
ATOM 1268 O O . LEU A 1 161 ? 6.608 11.101 -4.031 1.00 92.25 161 LEU A O 1
ATOM 1272 N N . THR A 1 162 ? 4.869 10.778 -2.640 1.00 92.31 162 THR A N 1
ATOM 1273 C CA . THR A 1 162 ? 4.871 12.123 -2.064 1.00 92.31 162 THR A CA 1
ATOM 1274 C C . THR A 1 162 ? 4.530 12.093 -0.576 1.00 92.31 162 THR A C 1
ATOM 1276 O O . THR A 1 162 ? 3.922 11.146 -0.065 1.00 92.31 162 THR A O 1
ATOM 1279 N N . LEU A 1 163 ? 4.916 13.159 0.128 1.00 94.25 163 LEU A N 1
ATOM 1280 C CA . LEU A 1 163 ? 4.595 13.336 1.541 1.00 94.25 163 LEU A CA 1
ATOM 1281 C C . LEU A 1 163 ? 3.079 13.443 1.758 1.00 94.25 163 LEU A C 1
ATOM 1283 O O . LEU A 1 163 ? 2.565 12.945 2.756 1.00 94.25 163 LEU A O 1
ATOM 1287 N N . GLU A 1 164 ? 2.363 14.072 0.826 1.00 95.88 164 GLU A N 1
ATOM 1288 C CA . GLU A 1 164 ? 0.913 14.263 0.886 1.00 95.88 164 GLU A CA 1
ATOM 1289 C C . GLU A 1 164 ? 0.166 12.932 0.795 1.00 95.88 164 GLU A C 1
ATOM 1291 O O . GLU A 1 164 ? -0.726 12.691 1.605 1.00 95.88 164 GLU A O 1
ATOM 1296 N N . GLU A 1 165 ? 0.563 12.050 -0.130 1.00 95.81 165 GLU A N 1
ATOM 1297 C CA . GLU A 1 165 ? 0.002 10.697 -0.253 1.00 95.81 165 GLU A CA 1
ATOM 1298 C C . GLU A 1 165 ? 0.177 9.911 1.051 1.00 95.81 165 GLU A C 1
ATOM 1300 O O . GLU A 1 165 ? -0.773 9.323 1.570 1.00 95.81 165 GLU A O 1
ATOM 1305 N N . CYS A 1 166 ? 1.383 9.956 1.625 1.00 96.94 166 CYS A N 1
ATOM 1306 C CA . CYS A 1 166 ? 1.666 9.312 2.902 1.00 96.94 166 CYS A CA 1
ATOM 1307 C C . CYS A 1 166 ? 0.797 9.886 4.031 1.00 96.94 166 CYS A C 1
ATOM 1309 O O . CYS A 1 166 ? 0.165 9.140 4.787 1.00 96.94 166 CYS A O 1
ATOM 1311 N N . ALA A 1 167 ? 0.752 11.217 4.147 1.00 96.88 167 ALA A N 1
ATOM 1312 C CA . ALA A 1 167 ? 0.051 11.906 5.222 1.00 96.88 167 ALA A CA 1
ATOM 1313 C C . ALA A 1 167 ? -1.461 11.671 5.154 1.00 96.88 167 ALA A C 1
ATOM 1315 O O . ALA A 1 167 ? -2.091 11.484 6.196 1.00 96.88 167 ALA A O 1
ATOM 1316 N N . GLU A 1 168 ? -2.035 11.624 3.949 1.00 97.56 168 GLU A N 1
ATOM 1317 C CA . GLU A 1 168 ? -3.448 11.315 3.743 1.00 97.56 168 GLU A CA 1
ATOM 1318 C C . GLU A 1 168 ? -3.795 9.940 4.327 1.00 97.56 168 GLU A C 1
ATOM 1320 O O . GLU A 1 168 ? -4.716 9.818 5.142 1.00 97.56 168 GLU A O 1
ATOM 1325 N N . ILE A 1 169 ? -3.042 8.901 3.958 1.00 97.81 169 ILE A N 1
ATOM 1326 C CA . ILE A 1 169 ? -3.314 7.534 4.414 1.00 97.81 169 ILE A CA 1
ATOM 1327 C C . ILE A 1 169 ? -3.091 7.401 5.923 1.00 97.81 169 ILE A C 1
ATOM 1329 O O . ILE A 1 169 ? -3.949 6.850 6.622 1.00 97.81 169 ILE A O 1
ATOM 1333 N N . ALA A 1 170 ? -1.997 7.957 6.449 1.00 97.00 170 ALA A N 1
ATOM 1334 C CA . ALA A 1 170 ? -1.712 7.950 7.881 1.00 97.00 170 ALA A CA 1
ATOM 1335 C C . ALA A 1 170 ? -2.824 8.650 8.684 1.00 97.00 170 ALA A C 1
ATOM 1337 O O . ALA A 1 170 ? -3.322 8.107 9.671 1.00 97.00 170 ALA A O 1
ATOM 1338 N N . GLN A 1 171 ? -3.285 9.822 8.233 1.00 97.00 171 GLN A N 1
ATO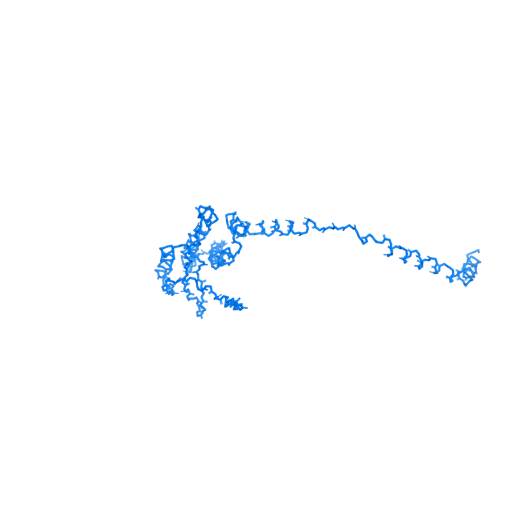M 1339 C CA . GLN A 1 171 ? -4.352 10.572 8.896 1.00 97.00 171 GLN A CA 1
ATOM 1340 C C . GLN A 1 171 ? -5.687 9.823 8.859 1.00 97.00 171 GLN A C 1
ATOM 1342 O O . GLN A 1 171 ? -6.424 9.809 9.851 1.00 97.00 171 GLN A O 1
ATOM 1347 N N . ARG A 1 172 ? -6.005 9.174 7.736 1.00 96.62 172 ARG A N 1
ATOM 1348 C CA . ARG A 1 172 ? -7.218 8.359 7.610 1.00 96.62 172 ARG A CA 1
ATOM 1349 C C . ARG A 1 172 ? -7.197 7.180 8.579 1.00 96.62 172 ARG A C 1
ATOM 1351 O O . ARG A 1 172 ? -8.199 6.957 9.256 1.00 96.62 172 ARG A O 1
ATOM 1358 N N . LEU A 1 173 ? -6.068 6.485 8.727 1.00 95.38 173 LEU A N 1
ATOM 1359 C CA . LEU A 1 173 ? -5.914 5.431 9.737 1.00 95.38 173 LEU A CA 1
ATOM 1360 C C . LEU A 1 173 ? -6.044 5.988 11.161 1.00 95.38 173 LEU A C 1
ATOM 1362 O O . LEU A 1 173 ? -6.823 5.456 11.956 1.00 95.38 173 LEU A O 1
ATOM 1366 N N . ALA A 1 174 ? -5.370 7.098 11.467 1.00 94.19 174 ALA A N 1
ATOM 1367 C CA . ALA A 1 174 ? -5.457 7.751 12.772 1.00 94.19 174 ALA A CA 1
AT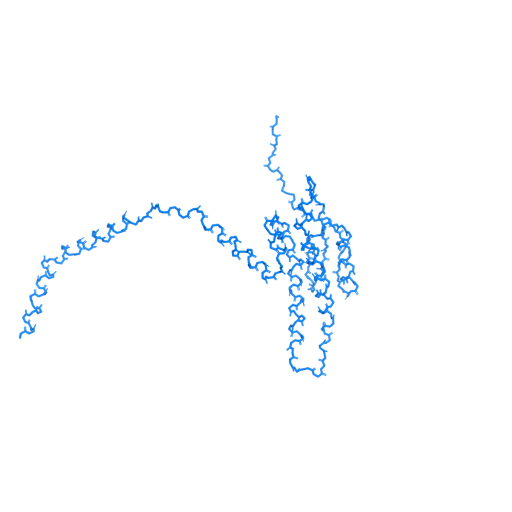OM 1368 C C . ALA A 1 174 ? -6.900 8.139 13.140 1.00 94.19 174 ALA A C 1
ATOM 1370 O O . ALA A 1 174 ? -7.323 7.969 14.284 1.00 94.19 174 ALA A O 1
ATOM 1371 N N . SER A 1 175 ? -7.701 8.592 12.168 1.00 94.56 175 SER A N 1
ATOM 1372 C CA . SER A 1 175 ? -9.115 8.935 12.389 1.00 94.56 175 SER A CA 1
ATOM 1373 C C . SER A 1 175 ? -10.003 7.732 12.742 1.00 94.56 175 SER A C 1
ATOM 1375 O O . SER A 1 175 ? -11.049 7.905 13.366 1.00 94.56 175 SER A O 1
ATOM 1377 N N . LEU A 1 176 ? -9.570 6.510 12.412 1.00 92.25 176 LEU A N 1
ATOM 1378 C CA . LEU A 1 176 ? -10.207 5.262 12.848 1.00 92.25 176 LEU A CA 1
ATOM 1379 C C . LEU A 1 176 ? -9.730 4.789 14.232 1.00 92.25 176 LEU A C 1
ATOM 1381 O O . LEU A 1 176 ? -10.161 3.734 14.704 1.00 92.25 176 LEU A O 1
ATOM 1385 N N . GLY A 1 177 ? -8.850 5.549 14.887 1.00 91.25 177 GLY A N 1
ATOM 1386 C CA . GLY A 1 177 ? -8.231 5.178 16.157 1.00 91.25 177 GLY A CA 1
ATOM 1387 C C . GLY A 1 177 ? -7.075 4.187 16.011 1.00 91.25 177 GLY A C 1
ATOM 1388 O O . GLY A 1 177 ? -6.678 3.575 17.004 1.00 91.25 177 GLY A O 1
ATOM 1389 N N . GLU A 1 178 ? -6.545 4.003 14.798 1.00 92.69 178 GLU A N 1
ATOM 1390 C CA . GLU A 1 178 ? -5.273 3.307 14.603 1.00 92.69 178 GLU A CA 1
ATOM 1391 C C . GLU A 1 178 ? -4.119 4.182 15.108 1.00 92.69 178 GLU A C 1
ATOM 1393 O O . GLU A 1 178 ? -4.160 5.409 15.027 1.00 92.69 178 GLU A O 1
ATOM 1398 N N . GLN A 1 179 ? -3.075 3.554 15.641 1.00 93.94 179 GLN A N 1
ATOM 1399 C CA . GLN A 1 179 ? -1.888 4.273 16.096 1.00 93.94 179 GLN A CA 1
ATOM 1400 C C . GLN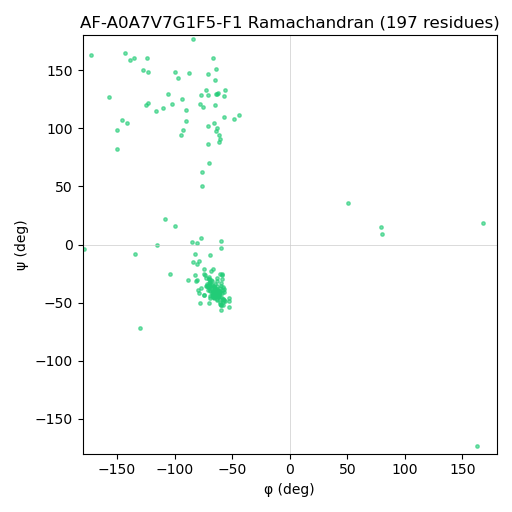 A 1 179 ? -0.889 4.370 14.946 1.00 93.94 179 GLN A C 1
ATOM 1402 O O . GLN A 1 179 ? -0.375 3.351 14.486 1.00 93.94 179 GLN A O 1
ATOM 1407 N N . THR A 1 180 ? -0.616 5.587 14.488 1.00 93.62 180 THR A N 1
ATOM 1408 C CA . THR A 1 180 ? 0.337 5.855 13.407 1.00 93.62 180 THR A CA 1
ATOM 1409 C C . THR A 1 180 ? 1.359 6.906 13.821 1.00 93.62 180 THR A C 1
ATOM 1411 O O . THR A 1 180 ? 1.053 7.802 14.610 1.00 93.62 180 THR A O 1
ATOM 1414 N N . THR A 1 181 ? 2.571 6.828 13.276 1.00 92.81 181 THR A N 1
ATOM 1415 C CA . THR A 1 181 ? 3.559 7.914 13.371 1.00 92.81 181 THR A CA 1
ATOM 1416 C C . THR A 1 181 ? 3.332 8.966 12.285 1.00 92.81 181 THR A C 1
ATOM 1418 O O . THR A 1 181 ? 2.469 8.818 11.419 1.00 92.81 181 THR A O 1
ATOM 1421 N N . GLY A 1 182 ? 4.128 10.039 12.321 1.00 91.00 182 GLY A N 1
ATOM 1422 C CA . GLY A 1 182 ? 4.273 10.927 11.170 1.00 91.00 182 GLY A CA 1
ATOM 1423 C C . GLY A 1 182 ? 4.968 10.226 10.000 1.00 91.00 182 GLY A C 1
ATOM 1424 O O . GLY A 1 182 ? 5.646 9.212 10.191 1.00 91.00 182 GLY A O 1
ATOM 1425 N N . CYS A 1 183 ? 4.791 10.795 8.811 1.00 95.19 183 CYS A N 1
ATOM 1426 C CA . CYS A 1 183 ? 5.471 10.360 7.601 1.00 95.19 183 CYS A CA 1
ATOM 1427 C C . CYS A 1 183 ? 6.945 10.750 7.629 1.00 95.19 183 CYS A C 1
ATOM 1429 O O . CYS A 1 183 ? 7.295 11.889 7.946 1.00 95.19 183 CYS A O 1
ATOM 1431 N N . LEU A 1 184 ? 7.791 9.792 7.286 1.00 92.88 184 LEU A N 1
ATOM 1432 C CA . LEU A 1 184 ? 9.239 9.891 7.241 1.00 92.88 184 LEU A CA 1
ATOM 1433 C C . LEU A 1 184 ? 9.718 9.502 5.846 1.00 92.88 184 LEU A C 1
ATOM 1435 O O . LEU A 1 184 ? 8.997 8.853 5.091 1.00 92.88 184 LEU A O 1
ATOM 1439 N N . LEU A 1 185 ? 10.938 9.905 5.504 1.00 91.44 185 LEU A N 1
ATOM 1440 C CA . LEU A 1 185 ? 11.597 9.398 4.308 1.00 91.44 185 LEU A CA 1
ATOM 1441 C C . LEU A 1 185 ? 11.848 7.898 4.466 1.00 91.44 185 LEU A C 1
ATOM 1443 O O . LEU A 1 185 ? 12.214 7.435 5.544 1.00 91.44 185 LEU A O 1
ATOM 1447 N N . TYR A 1 186 ? 11.678 7.160 3.376 1.00 85.19 186 TYR A N 1
ATOM 1448 C CA . TYR A 1 186 ? 12.020 5.751 3.302 1.00 85.19 186 TYR A CA 1
ATOM 1449 C C . TYR A 1 186 ? 13.539 5.623 3.440 1.00 85.19 186 TYR A C 1
ATOM 1451 O O . TYR A 1 186 ? 14.287 5.952 2.514 1.00 85.19 186 TYR A O 1
ATOM 1459 N N . GLU A 1 187 ? 14.011 5.185 4.605 1.00 69.12 187 GLU A N 1
ATOM 1460 C CA . GLU A 1 187 ? 15.433 4.939 4.815 1.00 69.12 187 GLU A CA 1
ATOM 1461 C C . GLU A 1 187 ? 15.838 3.696 4.019 1.00 69.12 187 GLU A C 1
ATOM 1463 O O . GLU A 1 187 ? 15.598 2.555 4.415 1.00 69.12 187 GLU A O 1
ATOM 1468 N N . GLU A 1 188 ? 16.484 3.894 2.869 1.00 58.06 188 GLU A N 1
ATOM 1469 C CA . GLU A 1 188 ? 17.297 2.820 2.317 1.00 58.06 188 GLU A CA 1
ATOM 1470 C C . GLU A 1 188 ? 18.443 2.562 3.297 1.00 58.06 188 GLU A C 1
ATOM 1472 O O . GLU A 1 188 ? 19.137 3.515 3.673 1.00 58.06 188 GLU A O 1
ATOM 1477 N N . PRO A 1 189 ? 18.694 1.305 3.716 1.00 43.66 189 PRO A N 1
ATOM 1478 C CA . PRO A 1 189 ? 19.939 1.003 4.391 1.00 43.66 189 PRO A CA 1
ATOM 1479 C C . PRO A 1 189 ? 21.034 1.426 3.426 1.00 43.66 189 PRO A C 1
ATOM 1481 O O . PRO A 1 189 ? 21.193 0.816 2.365 1.00 43.66 189 PRO A O 1
ATOM 1484 N N . GLN A 1 190 ? 21.742 2.507 3.766 1.00 38.75 190 GLN A N 1
ATOM 1485 C CA . GLN A 1 190 ? 22.889 2.971 3.011 1.00 38.75 190 GLN A CA 1
ATOM 1486 C C . GLN A 1 190 ? 23.763 1.741 2.796 1.00 38.75 190 GLN A C 1
ATOM 1488 O O . GLN A 1 190 ? 24.376 1.229 3.737 1.00 38.75 190 GLN A O 1
ATOM 1493 N N . ARG A 1 191 ? 23.810 1.223 1.564 1.00 37.72 191 ARG A N 1
ATOM 1494 C CA . ARG A 1 191 ? 24.927 0.383 1.163 1.00 37.72 191 ARG A CA 1
ATOM 1495 C C . ARG A 1 191 ? 26.117 1.307 1.291 1.00 37.72 191 ARG A C 1
ATOM 1497 O O . ARG A 1 191 ? 26.382 2.102 0.394 1.00 37.72 191 ARG A O 1
ATOM 1504 N N . ALA A 1 192 ? 26.777 1.244 2.445 1.00 36.25 192 ALA A N 1
ATOM 1505 C CA . ALA A 1 192 ? 28.108 1.765 2.623 1.00 36.25 192 ALA A CA 1
ATOM 1506 C C . ALA A 1 192 ? 28.879 1.306 1.390 1.00 36.25 192 ALA A C 1
ATOM 1508 O O . ALA A 1 192 ? 29.044 0.104 1.164 1.00 36.25 192 ALA A O 1
ATOM 1509 N N . SER A 1 193 ? 29.235 2.263 0.538 1.00 38.12 193 SER A N 1
ATOM 1510 C CA . SER A 1 193 ? 30.123 2.028 -0.582 1.00 38.12 193 SER A CA 1
ATOM 1511 C C . SER A 1 193 ? 31.443 1.560 0.021 1.00 38.12 193 SER A C 1
ATOM 1513 O O . SER A 1 193 ? 32.295 2.357 0.402 1.00 38.12 193 SER A O 1
ATOM 1515 N N . LEU A 1 194 ? 31.588 0.245 0.181 1.00 40.28 194 LEU A N 1
ATOM 1516 C CA . LEU A 1 194 ? 32.825 -0.440 0.538 1.00 40.28 194 LEU A CA 1
ATOM 1517 C C . LEU A 1 194 ? 33.735 -0.504 -0.694 1.00 40.28 194 LEU A C 1
ATOM 1519 O O . LEU A 1 194 ? 34.239 -1.557 -1.058 1.00 40.28 194 LEU A O 1
ATOM 1523 N N . TYR A 1 195 ? 33.937 0.640 -1.340 1.00 38.00 195 TYR A N 1
ATOM 1524 C CA . TYR A 1 195 ? 35.041 0.866 -2.254 1.00 38.00 195 TYR A CA 1
ATOM 1525 C C . TYR A 1 195 ? 35.530 2.300 -2.049 1.00 38.00 195 TYR A C 1
ATOM 1527 O O . TYR A 1 195 ? 34.870 3.242 -2.495 1.00 38.00 195 TYR A O 1
ATOM 1535 N N . PRO A 1 196 ? 36.674 2.506 -1.371 1.00 43.28 196 PRO A N 1
ATOM 1536 C CA . PRO A 1 196 ? 37.357 3.779 -1.469 1.00 43.28 196 PRO A CA 1
ATOM 1537 C C . PRO A 1 196 ? 37.830 3.926 -2.918 1.00 43.28 196 PRO A C 1
ATOM 1539 O O . PRO A 1 196 ? 38.599 3.105 -3.422 1.00 43.28 196 PRO A O 1
ATOM 1542 N N . HIS A 1 197 ? 37.362 4.970 -3.598 1.00 40.72 197 HIS A N 1
ATOM 1543 C CA . HIS A 1 197 ? 38.035 5.457 -4.792 1.00 40.72 197 HIS A CA 1
ATOM 1544 C C . HIS A 1 197 ? 39.427 5.937 -4.369 1.00 40.72 197 HIS A C 1
ATOM 1546 O O . HIS A 1 197 ? 39.577 7.024 -3.818 1.00 40.72 197 HIS A O 1
ATOM 1552 N N . HIS A 1 198 ? 40.437 5.100 -4.594 1.00 38.94 198 HIS A N 1
ATOM 1553 C CA . HIS A 1 198 ? 41.814 5.558 -4.676 1.00 38.94 198 HIS A CA 1
ATOM 1554 C C . HIS A 1 198 ? 42.001 6.248 -6.031 1.00 38.94 198 HIS A C 1
ATOM 1556 O O . HIS A 1 198 ? 41.823 5.619 -7.076 1.00 38.94 198 HIS A O 1
ATOM 1562 N N . VAL A 1 199 ? 42.340 7.535 -5.981 1.00 44.47 199 VAL A N 1
ATOM 1563 C CA . VAL A 1 199 ? 43.092 8.244 -7.024 1.00 44.47 199 VAL A CA 1
ATOM 1564 C C . VAL A 1 199 ? 44.498 8.446 -6.485 1.00 44.47 199 VAL A C 1
ATOM 1566 O O . VAL A 1 199 ? 44.600 8.785 -5.282 1.00 44.47 199 VAL A O 1
#

Organism: NCBI:txid2606936

Solvent-accessible surface area (backbone atoms only — not comparable to full-atom values): 11353 Å² total; per-residue (Å²): 118,71,74,61,55,56,60,51,54,54,53,51,49,66,78,43,37,68,60,54,51,50,52,55,50,50,56,53,52,49,55,62,72,65,47,78,89,74,75,83,78,79,76,56,70,63,57,54,52,50,52,53,51,36,53,52,39,28,77,73,76,30,63,42,47,27,49,17,38,72,76,39,47,66,62,39,60,50,32,39,46,35,48,51,48,19,53,50,29,41,50,52,33,49,60,69,66,64,56,92,76,61,103,58,82,62,87,62,47,68,58,29,50,52,50,18,51,54,27,45,56,54,35,56,54,54,40,45,44,43,61,56,53,72,70,46,90,82,64,83,71,67,36,16,24,28,41,39,51,54,97,90,41,83,38,72,40,26,62,22,74,38,68,64,62,32,44,53,56,41,50,56,42,38,75,74,72,44,50,55,52,74,69,39,71,58,78,69,79,74,75,71,75,91,61,83,84,81,128

pLDDT: mean 76.42, std 19.25, range [36.25, 97.81]

Sequence (199 aa):
MIALMWKAGSKFLGDKGPSIAIMMFLFFTSGILFWPHGLSVNMAVGQEQEAIRYEKIRASYSEDAAALMQTNGELFTKSLSILDNKKYYCLMLQHLGAGKVAVSRPAALPRYESLCGIFTDAAAMVDTYADRLSGWNRFYPELYEFIHLNKGTEQHIGPFLTLEECAEIAQRLASLGEQTTGCLLYEEPQRASLYPHHV

Mean predicted aligned error: 15.56 Å

Foldseek 3Di:
DVVVVVVVVVVCCVVCVVVVVVVVVVVVVVCVVPPPPDPPPPPVPVVVVLVVVLVVCCVQAHNLLSLCCVQPVPQSVQQCLLRVQLSVLVVVLCVQVVPPDDPDRPPCNVVSVLSNVLSVVLSVQVSCVSVVVVPDPDDDAFWKWKWWQDPNDTGIHDTGRDQVSRQVSQVSCVVSVTDMDHMDTDDDPPPPPPDPPDD

Radius of gyration: 31.81 Å; Cα contacts (8 Å, |Δi|>4): 177; chains: 1; bounding box: 72×97×45 Å